Protein AF-A0A976G8S0-F1 (afdb_monomer)

InterPro domains:
  IPR008775 Phytanoyl-CoA dioxygenase-like [PF05721] (18-123)

Secondary structure (DSSP, 8-state):
-TTTTEEEEEEEEEEE-TTBGGG-EEEE-PPP-S-TTT---EEEEEESS-B-GGGT-EEEETTGGGT------TT---TTGGGHHHHHHHTEEEE-B-TT--EEEETTS-EEE--B-SSS-EEEEEEEEEETTPPEEEEE--TTSTTPPPEEEEE-TTHHHHPPTTSPPSSEEEEE-----PPPPHHHHHHT--

Solvent-accessible surface area (backbone atoms only — not comparable to full-atom values): 11072 Å² total; per-residue (Å²): 124,86,75,69,65,50,40,78,52,44,78,50,76,53,71,27,55,42,64,29,73,85,50,44,42,69,80,42,56,50,57,40,49,49,61,69,92,83,48,74,44,31,38,40,43,28,34,73,44,70,33,30,68,58,46,32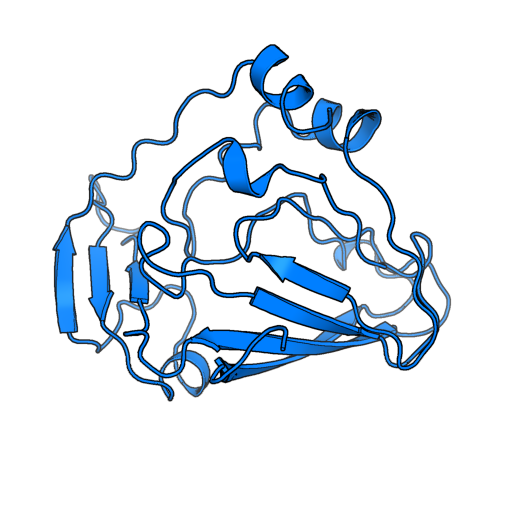,20,51,27,37,29,67,53,42,49,73,71,66,93,69,81,30,37,68,90,50,83,66,67,57,62,91,46,42,69,60,39,58,74,74,46,49,41,78,53,69,38,49,53,79,39,68,51,76,45,51,29,57,34,34,31,31,25,47,28,11,65,34,94,57,67,35,48,20,47,37,33,38,33,33,48,62,89,58,64,36,39,43,48,42,53,53,87,86,46,99,75,53,58,39,33,36,24,44,43,63,71,63,43,77,80,71,63,56,92,82,59,82,76,91,46,52,77,74,45,79,49,92,69,79,77,64,88,75,55,77,68,62,65,60,66,45,71,115

Organism: NCBI:txid96344

pLDDT: mean 93.47, std 6.78, range [48.81, 98.62]

Nearest PDB structures (foldseek):
  5epa-assembly6_F  TM=6.990E-01  e=3.619E-06  Streptomyces nogalater
  8fnf-assembly1_14  TM=6.996E-01  e=3.790E-05  Trypanosoma brucei
  7dt0-assembly4_G  TM=7.816E-01  e=2.707E-04  uncultured bacterium esnapd13
  7dt0-assembly3_D  TM=7.800E-01  e=3.968E-04  uncultured bacterium esnapd13
  4nmi-assembly1_A-2  TM=7.513E-01  e=9.003E-04  Virgibacillus salexigens

Mean predicted aligned error: 3.91 Å

Foldseek 3Di:
DPCPQKDWLDKDKQKADAQDQVSWFAKAFAAAWFDPVVWFKKKKKAWQAWDKQQAWAKWWQFQQLPLDDFGDAFPDDGLCPVVRVVCVVPGIDIDTDGRPDIDMGTSSTIMITGHNHHPDMIIMIMTIITRNPTFTKHWAWQPPDPDTFIWIFGDDSCCVVDDDGRDDDPGHTPDTDDGDSDNGDPVSSVVRVD

Radius of gyration: 17.06 Å; Cα contacts (8 Å, |Δi|>4): 434; chains: 1; bounding box: 44×39×43 Å

Sequence (194 aa):
MFLDDYRCVVGNFVVKEHSRPETEVSLHQDWTFVDERLMRSVNVWCPLIDTDASNGGQSIFKGSHRIVDVLRGPYFPNPFVTHAATIAEKYLMDVPLRAGQAIIYDHALVHATPPNQSRQTRVAANMVLVPGEAQLLHCYLDQDAPRARPELFAIDDGFFLHNKIGDRPGGRFLGYVDNAIPAIALDQLALVTA

Structure (mmCIF, N/CA/C/O backbone):
data_AF-A0A976G8S0-F1
#
_entry.id   AF-A0A976G8S0-F1
#
loop_
_atom_site.group_PDB
_atom_site.id
_atom_site.type_symbol
_atom_site.label_atom_id
_atom_site.label_alt_id
_atom_site.label_comp_id
_atom_site.label_asym_id
_atom_site.label_entity_id
_atom_site.label_seq_id
_atom_site.pdbx_PDB_ins_code
_atom_site.Cartn_x
_atom_site.Cartn_y
_atom_site.Cartn_z
_atom_site.occupancy
_atom_site.B_iso_or_equiv
_atom_site.auth_seq_id
_atom_site.auth_comp_id
_atom_site.auth_asym_id
_atom_site.auth_atom_id
_atom_site.pdbx_PDB_model_num
ATOM 1 N N . MET A 1 1 ? -19.491 -9.4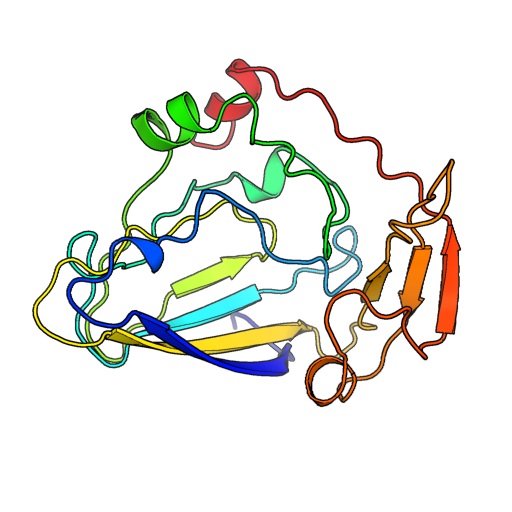39 -11.098 1.00 61.25 1 MET A N 1
ATOM 2 C CA . MET A 1 1 ? -18.957 -9.699 -9.744 1.00 61.25 1 MET A CA 1
ATOM 3 C C . MET A 1 1 ? -17.763 -8.776 -9.543 1.00 61.25 1 MET A C 1
ATOM 5 O O . MET A 1 1 ? -17.093 -8.494 -10.527 1.00 61.25 1 MET A O 1
ATOM 9 N N . PHE A 1 2 ? -17.547 -8.223 -8.347 1.00 81.88 2 PHE A N 1
ATOM 10 C CA . PHE A 1 2 ? -16.316 -7.473 -8.058 1.00 81.88 2 PHE A CA 1
ATOM 11 C C . PHE A 1 2 ? -15.204 -8.471 -7.714 1.00 81.88 2 PHE A C 1
ATOM 13 O O . PHE A 1 2 ? -15.495 -9.456 -7.040 1.00 81.88 2 PHE A O 1
ATOM 20 N N . LEU A 1 3 ? -13.970 -8.206 -8.161 1.00 90.81 3 LEU A N 1
ATOM 21 C CA . LEU A 1 3 ? -12.791 -9.060 -7.928 1.00 90.81 3 LEU A CA 1
ATOM 22 C C . LEU A 1 3 ? -12.937 -10.498 -8.461 1.00 90.81 3 LEU A C 1
ATOM 24 O O . LEU A 1 3 ? -12.509 -11.455 -7.820 1.00 90.81 3 LEU A O 1
ATOM 28 N N . ASP A 1 4 ? -13.574 -10.642 -9.624 1.00 92.62 4 ASP A N 1
ATOM 29 C CA . ASP A 1 4 ? -13.681 -11.933 -10.305 1.00 92.62 4 ASP A CA 1
ATOM 30 C C . ASP A 1 4 ? -12.296 -12.424 -10.742 1.00 92.62 4 ASP A C 1
ATOM 32 O O . ASP A 1 4 ? -11.514 -11.642 -11.281 1.00 92.62 4 ASP A O 1
ATOM 36 N N . ASP A 1 5 ? -11.997 -13.693 -10.466 1.00 95.81 5 ASP A N 1
ATOM 37 C CA . ASP A 1 5 ? -10.690 -14.322 -10.699 1.00 95.81 5 ASP A CA 1
ATOM 38 C C . ASP A 1 5 ? -9.494 -13.573 -10.072 1.00 95.81 5 ASP A C 1
ATOM 40 O O . ASP A 1 5 ? -8.428 -13.475 -10.665 1.00 95.81 5 ASP A O 1
ATOM 44 N N . TYR A 1 6 ? -9.639 -13.009 -8.867 1.00 97.38 6 TYR A N 1
ATOM 45 C CA . TYR A 1 6 ? -8.499 -12.474 -8.107 1.00 97.38 6 TYR A CA 1
ATOM 46 C C . TYR A 1 6 ? -7.890 -13.543 -7.194 1.00 97.38 6 TYR A C 1
ATOM 48 O O . TYR A 1 6 ? -8.599 -14.315 -6.546 1.00 97.38 6 TYR A O 1
ATOM 56 N N . ARG A 1 7 ? -6.562 -13.530 -7.064 1.00 96.75 7 ARG A N 1
ATOM 57 C CA . ARG A 1 7 ? -5.800 -14.387 -6.146 1.00 96.75 7 ARG A CA 1
ATOM 58 C C . ARG A 1 7 ? -5.102 -13.565 -5.066 1.00 96.75 7 ARG A C 1
ATOM 60 O O . ARG A 1 7 ? -4.710 -12.420 -5.291 1.00 96.75 7 ARG A O 1
ATOM 67 N N . CYS A 1 8 ? -4.956 -14.160 -3.886 1.00 96.44 8 CYS A N 1
ATOM 68 C CA . CYS A 1 8 ? -4.288 -13.546 -2.741 1.00 96.44 8 CYS A CA 1
ATOM 69 C C . CYS A 1 8 ? -2.785 -13.823 -2.775 1.00 96.44 8 CYS A C 1
ATOM 71 O O . CYS A 1 8 ? -2.382 -14.972 -2.945 1.00 96.44 8 CYS A O 1
ATOM 73 N N . VAL A 1 9 ? -1.975 -12.777 -2.597 1.00 96.00 9 VAL A N 1
ATOM 74 C CA . VAL A 1 9 ? -0.501 -12.859 -2.667 1.00 96.00 9 VAL A CA 1
ATOM 75 C C . VAL A 1 9 ? 0.193 -12.399 -1.390 1.00 96.00 9 VAL A C 1
ATOM 77 O O . VAL A 1 9 ? 1.354 -12.722 -1.165 1.00 96.00 9 VAL A O 1
ATOM 80 N N . VAL A 1 10 ? -0.524 -11.684 -0.522 1.00 95.75 10 VAL A N 1
ATOM 81 C CA . VAL A 1 10 ? -0.085 -11.355 0.838 1.00 95.75 10 VAL A CA 1
ATOM 82 C C . VAL A 1 10 ? -1.286 -11.467 1.760 1.00 95.75 10 VAL A C 1
ATOM 84 O O . VAL A 1 10 ? -2.341 -10.916 1.458 1.00 95.75 10 VAL A O 1
ATOM 87 N N . GLY A 1 11 ? -1.108 -12.135 2.898 1.00 95.56 11 GLY A N 1
ATOM 88 C CA . GLY A 1 11 ? -2.061 -12.139 4.003 1.00 95.56 11 GLY A CA 1
ATOM 89 C C . GLY A 1 11 ? -1.331 -11.887 5.316 1.00 95.56 11 GLY A C 1
ATOM 90 O O . GLY A 1 11 ? -0.388 -12.605 5.646 1.00 95.56 11 GLY A O 1
ATOM 91 N N . ASN A 1 12 ? -1.742 -10.867 6.063 1.00 95.94 12 ASN A N 1
ATOM 92 C CA . ASN A 1 12 ? -1.114 -10.511 7.332 1.00 95.94 12 ASN A CA 1
ATOM 93 C C . ASN A 1 12 ? -2.108 -9.893 8.322 1.00 95.94 12 ASN A C 1
ATOM 95 O O . ASN A 1 12 ? -3.221 -9.496 7.974 1.00 95.94 12 ASN A O 1
ATOM 99 N N . PHE A 1 13 ? -1.677 -9.801 9.581 1.00 97.69 13 PHE A N 1
ATOM 100 C CA . PHE A 1 13 ? -2.359 -9.004 10.593 1.00 97.69 13 PHE A CA 1
ATOM 101 C C . PHE A 1 13 ? -1.648 -7.666 10.765 1.00 97.69 13 PHE A C 1
ATOM 103 O O . PHE A 1 13 ? -0.454 -7.620 11.057 1.00 97.69 13 PHE A O 1
ATOM 110 N N . VAL A 1 14 ? -2.398 -6.576 10.620 1.00 96.81 14 VAL A N 1
ATOM 111 C CA . VAL A 1 14 ? -1.936 -5.218 10.912 1.00 96.81 14 VAL A CA 1
ATOM 112 C C . VAL A 1 14 ? -2.388 -4.866 12.322 1.00 96.81 14 VAL A C 1
ATOM 114 O O . VAL A 1 14 ? -3.580 -4.658 12.579 1.00 96.81 14 VAL A O 1
ATOM 117 N N . VAL A 1 15 ? -1.426 -4.816 13.238 1.00 97.19 15 VAL A N 1
ATOM 118 C CA . VAL A 1 15 ? -1.659 -4.592 14.666 1.00 97.19 15 VAL A CA 1
ATOM 119 C C . VAL A 1 15 ? -1.242 -3.176 15.040 1.00 97.19 15 VAL A C 1
ATOM 121 O O . VAL A 1 15 ? -0.117 -2.765 14.768 1.00 97.19 15 VAL A O 1
ATOM 124 N N . LYS A 1 16 ? -2.142 -2.439 15.694 1.00 97.25 16 LYS A N 1
ATOM 125 C CA . LYS A 1 16 ? -1.799 -1.202 16.399 1.00 97.25 16 LYS A CA 1
ATOM 126 C C . LYS A 1 16 ? -1.970 -1.404 17.893 1.00 97.25 16 LYS A C 1
ATOM 128 O O . LYS A 1 16 ? -3.099 -1.504 18.383 1.00 97.25 16 LYS A O 1
ATOM 133 N N . GLU A 1 17 ? -0.849 -1.450 18.603 1.00 96.38 17 GLU A N 1
ATOM 134 C CA . GLU A 1 17 ? -0.838 -1.509 20.063 1.00 96.38 17 GLU A CA 1
ATOM 135 C C . GLU A 1 17 ? -1.533 -0.293 20.674 1.00 96.38 17 GLU A C 1
ATOM 137 O O . GLU A 1 17 ? -1.506 0.807 20.121 1.00 96.38 17 GLU A O 1
ATOM 142 N N . HIS A 1 18 ? -2.197 -0.503 21.806 1.00 91.88 18 HIS A N 1
ATOM 143 C CA . HIS A 1 18 ? -2.969 0.551 22.451 1.00 91.88 18 HIS A CA 1
ATOM 144 C C . HIS A 1 18 ? -2.073 1.659 23.018 1.00 91.88 18 HIS A C 1
ATOM 146 O O . HIS A 1 18 ? -0.980 1.405 23.527 1.00 91.88 18 HIS A O 1
ATOM 152 N N . SER A 1 19 ? -2.574 2.896 23.003 1.00 87.56 19 SER A N 1
ATOM 153 C CA . SER A 1 19 ? -1.906 4.058 23.610 1.00 87.56 19 SER A CA 1
ATOM 154 C C . SER A 1 19 ? -0.475 4.296 23.091 1.00 87.56 19 SER A C 1
ATOM 156 O O . SER A 1 19 ? 0.377 4.799 23.825 1.00 87.56 19 SER A O 1
ATOM 158 N N . ARG A 1 20 ? -0.207 3.920 21.834 1.00 85.88 20 ARG A N 1
ATOM 159 C CA . ARG A 1 20 ? 1.108 4.009 21.186 1.00 85.88 20 ARG A CA 1
ATOM 160 C C . ARG A 1 20 ? 1.085 5.021 20.034 1.00 85.88 20 ARG A C 1
ATOM 162 O O . ARG A 1 20 ? 0.599 4.676 18.951 1.00 85.88 20 ARG A O 1
ATOM 169 N N . PRO A 1 21 ? 1.583 6.259 20.218 1.00 84.19 21 PRO A N 1
ATOM 170 C CA . PRO A 1 21 ? 1.646 7.249 19.138 1.00 84.19 21 PRO A CA 1
ATOM 171 C C . PRO A 1 21 ? 2.518 6.799 17.955 1.00 84.19 21 PRO A C 1
ATOM 173 O O . PRO A 1 21 ? 2.247 7.163 16.819 1.00 84.19 21 PRO A O 1
ATOM 176 N N . GLU A 1 22 ? 3.508 5.939 18.191 1.00 90.25 22 GLU A N 1
ATOM 177 C CA . GLU A 1 22 ? 4.385 5.359 17.169 1.00 90.25 22 GLU A CA 1
ATOM 178 C C . GLU A 1 22 ? 3.669 4.426 16.179 1.00 90.25 22 GLU A C 1
ATOM 180 O O . GLU A 1 22 ? 4.259 4.010 15.188 1.00 90.25 22 GLU A O 1
ATOM 185 N N . THR A 1 23 ? 2.405 4.081 16.439 1.00 90.94 23 THR A N 1
ATOM 186 C CA . THR A 1 23 ? 1.612 3.233 15.538 1.00 90.94 23 THR A CA 1
ATOM 187 C C . THR A 1 23 ? 1.021 3.996 14.358 1.00 90.94 23 THR A C 1
ATOM 189 O O . THR A 1 23 ? 0.330 3.386 13.544 1.00 90.94 23 THR A O 1
ATOM 192 N N . GLU A 1 24 ? 1.220 5.313 14.260 1.00 94.75 24 GLU A N 1
ATOM 193 C CA . GLU A 1 24 ? 0.808 6.102 13.097 1.00 94.75 24 GLU A CA 1
ATOM 194 C C . GLU A 1 24 ? 1.419 5.542 11.805 1.00 94.75 24 GLU A C 1
ATOM 196 O O . GLU A 1 24 ? 2.606 5.225 11.744 1.00 94.75 24 GLU A O 1
ATOM 201 N N . VAL A 1 25 ? 0.598 5.451 10.758 1.00 95.81 25 VAL A N 1
ATOM 202 C CA . VAL A 1 25 ? 1.095 5.258 9.396 1.00 95.81 25 VAL A CA 1
ATOM 203 C C . VAL A 1 25 ? 0.713 6.504 8.622 1.00 95.81 25 VAL A C 1
ATOM 205 O O . VAL A 1 25 ? -0.474 6.762 8.396 1.00 95.81 25 VAL A O 1
ATOM 208 N N . SER A 1 26 ? 1.731 7.286 8.271 1.00 95.19 26 SER A N 1
ATOM 209 C CA . SER A 1 26 ? 1.568 8.548 7.563 1.00 95.19 26 SER A CA 1
ATOM 210 C C . SER A 1 26 ? 0.963 8.335 6.176 1.00 95.19 26 SER A C 1
ATOM 212 O O . SER A 1 26 ? 0.843 7.215 5.677 1.00 95.19 26 SER A O 1
ATOM 214 N N . LEU A 1 27 ? 0.555 9.434 5.547 1.00 95.81 27 LEU A N 1
ATOM 215 C CA . LEU A 1 27 ? -0.005 9.416 4.205 1.00 95.81 27 LEU A CA 1
ATOM 216 C C . LEU A 1 27 ? 0.942 8.725 3.220 1.00 95.81 27 LEU A C 1
ATOM 218 O O . LEU A 1 27 ? 2.086 9.148 3.053 1.00 95.81 27 LEU A O 1
ATOM 222 N N . HIS A 1 28 ? 0.446 7.691 2.548 1.00 96.38 28 HIS A N 1
ATOM 223 C CA . HIS A 1 28 ? 1.206 6.907 1.581 1.00 96.38 28 HIS A CA 1
ATOM 224 C C . HIS A 1 28 ? 0.283 6.228 0.562 1.00 96.38 28 HIS A C 1
ATOM 226 O O . HIS A 1 28 ? -0.942 6.336 0.620 1.00 96.38 28 HIS A O 1
ATOM 232 N N . GLN A 1 29 ? 0.914 5.551 -0.389 1.00 97.00 29 GLN A N 1
ATOM 233 C CA . GLN A 1 29 ? 0.312 4.574 -1.285 1.00 97.00 29 GLN A CA 1
ATOM 234 C C . GLN A 1 29 ? 1.021 3.238 -1.044 1.00 97.00 29 GLN A C 1
ATOM 236 O O . GLN A 1 29 ? 2.187 3.224 -0.631 1.00 97.00 29 GLN A O 1
ATOM 241 N N . ASP A 1 30 ? 0.348 2.136 -1.346 1.00 97.00 30 ASP A N 1
ATOM 242 C CA . ASP A 1 30 ? 0.958 0.813 -1.268 1.00 97.00 30 ASP A CA 1
ATOM 243 C C . ASP A 1 30 ? 1.871 0.547 -2.475 1.00 97.00 30 ASP A C 1
ATOM 245 O O . ASP A 1 30 ? 1.891 1.287 -3.469 1.00 97.00 30 ASP A O 1
ATOM 249 N N . TRP A 1 31 ? 2.662 -0.523 -2.392 1.00 96.56 31 TRP A N 1
ATOM 250 C CA . TRP A 1 31 ? 3.592 -0.902 -3.454 1.00 96.56 31 TRP A CA 1
ATOM 251 C C . TRP A 1 31 ? 2.881 -1.286 -4.752 1.00 96.56 31 TRP A C 1
ATOM 253 O O . TRP A 1 31 ? 1.721 -1.698 -4.773 1.00 96.56 31 TRP A O 1
ATOM 263 N N . THR A 1 32 ? 3.612 -1.173 -5.857 1.00 97.12 32 THR A N 1
ATOM 264 C CA . THR A 1 32 ? 3.159 -1.674 -7.151 1.00 97.12 32 THR A CA 1
ATOM 265 C C . THR A 1 32 ? 3.324 -3.191 -7.183 1.00 97.12 32 THR A C 1
ATOM 267 O O . THR A 1 32 ? 4.443 -3.696 -7.122 1.00 97.12 32 THR A O 1
ATOM 270 N N . PHE A 1 33 ? 2.208 -3.913 -7.296 1.00 97.62 33 PHE A N 1
ATOM 271 C CA . PHE A 1 33 ? 2.193 -5.382 -7.367 1.00 97.62 33 PHE A CA 1
ATOM 272 C C . PHE A 1 33 ? 2.046 -5.919 -8.791 1.00 97.62 33 PHE A C 1
ATOM 274 O O . PHE A 1 33 ? 2.404 -7.064 -9.049 1.00 97.62 33 PHE A O 1
ATOM 281 N N . VAL A 1 34 ? 1.486 -5.128 -9.707 1.00 97.62 34 VAL A N 1
ATOM 282 C CA . VAL A 1 34 ? 1.139 -5.533 -11.079 1.00 97.62 34 VAL A CA 1
ATOM 283 C C . VAL A 1 34 ? 1.403 -4.381 -12.047 1.00 97.62 34 VAL A C 1
ATOM 285 O O . VAL A 1 34 ? 1.643 -3.255 -11.618 1.00 97.62 34 VAL A O 1
ATOM 288 N N . ASP A 1 35 ? 1.347 -4.641 -13.355 1.00 96.44 35 ASP A N 1
ATOM 289 C CA . ASP A 1 35 ? 1.363 -3.564 -14.349 1.00 96.44 35 ASP A CA 1
ATOM 290 C C . ASP A 1 35 ? 0.043 -2.782 -14.302 1.00 96.44 35 ASP A C 1
ATOM 292 O O . ASP A 1 35 ? -0.982 -3.187 -14.858 1.00 96.44 35 ASP A O 1
ATOM 296 N N . GLU A 1 36 ? 0.088 -1.642 -13.622 1.00 95.75 36 GLU A N 1
ATOM 297 C CA . GLU A 1 36 ? -1.058 -0.778 -13.343 1.00 95.75 36 GLU A CA 1
ATOM 298 C C . GLU A 1 36 ? -1.651 -0.078 -14.570 1.00 95.75 36 GLU A C 1
ATOM 300 O O . GLU A 1 36 ? -2.750 0.476 -14.506 1.00 95.75 36 GLU A O 1
ATOM 305 N N . ARG A 1 37 ? -0.977 -0.152 -15.721 1.00 93.12 37 ARG A N 1
ATOM 306 C CA . ARG A 1 37 ? -1.519 0.320 -17.004 1.00 93.12 37 ARG A CA 1
ATOM 307 C C . ARG A 1 37 ? -2.529 -0.663 -17.592 1.00 93.12 37 ARG A C 1
ATOM 309 O O . ARG A 1 37 ? -3.345 -0.274 -18.423 1.00 93.12 37 ARG A O 1
ATOM 316 N N . LEU A 1 38 ? -2.454 -1.930 -17.180 1.00 94.94 38 LEU A N 1
ATOM 317 C CA . LEU A 1 38 ? -3.264 -3.030 -17.706 1.00 94.94 38 LEU A CA 1
ATOM 318 C C . LEU A 1 38 ? -4.274 -3.543 -16.678 1.00 94.94 38 LEU A C 1
ATOM 320 O O . LEU A 1 38 ? -5.391 -3.905 -17.035 1.00 94.94 38 LEU A O 1
ATOM 324 N N . MET A 1 39 ? -3.881 -3.587 -15.406 1.00 95.62 39 MET A N 1
ATOM 325 C CA . MET A 1 39 ? -4.598 -4.290 -14.345 1.00 95.62 39 MET A CA 1
ATOM 326 C C . MET A 1 39 ? -4.569 -3.505 -13.038 1.00 95.62 39 MET A C 1
ATOM 328 O O . MET A 1 39 ? -3.720 -2.644 -12.846 1.00 95.62 39 MET A O 1
ATOM 332 N N . ARG A 1 40 ? -5.473 -3.814 -12.103 1.00 95.25 40 ARG A N 1
ATOM 333 C CA . ARG A 1 40 ? -5.480 -3.204 -10.764 1.00 95.25 40 ARG A CA 1
ATOM 334 C C . ARG A 1 40 ? -5.391 -4.261 -9.682 1.00 95.25 40 ARG A C 1
ATOM 336 O O . ARG A 1 40 ? -6.171 -5.211 -9.683 1.00 95.25 40 ARG A O 1
ATOM 343 N N . SER A 1 41 ? -4.463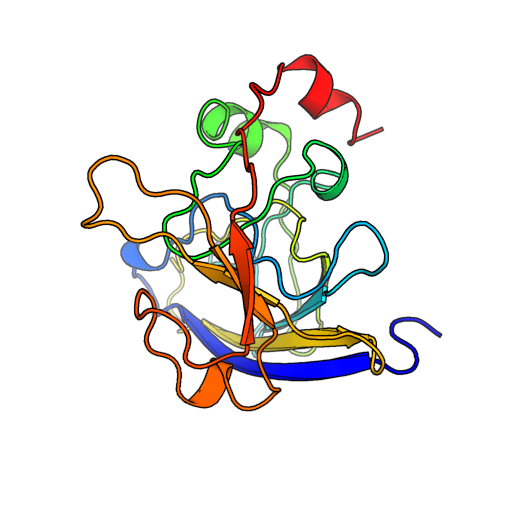 -4.073 -8.754 1.00 97.56 41 SER A N 1
ATOM 344 C CA . SER A 1 41 ? -4.402 -4.816 -7.500 1.00 97.56 41 SER A CA 1
ATOM 345 C C . SER A 1 41 ? -5.136 -4.040 -6.408 1.00 97.56 41 SER A C 1
ATOM 347 O O . SER A 1 41 ? -5.194 -2.809 -6.435 1.00 97.56 41 SER A O 1
ATOM 349 N N . VAL A 1 42 ? -5.680 -4.754 -5.428 1.00 98.38 42 VAL A N 1
ATOM 350 C CA . VAL A 1 42 ? -6.431 -4.143 -4.327 1.00 98.38 42 VAL A CA 1
ATOM 351 C C . VAL A 1 42 ? -5.980 -4.674 -2.981 1.00 98.38 42 VAL A C 1
ATOM 353 O O . VAL A 1 42 ? -5.620 -5.847 -2.860 1.00 98.38 42 VAL A O 1
ATOM 356 N N . ASN A 1 43 ? -6.057 -3.822 -1.971 1.00 98.38 43 ASN A N 1
ATOM 357 C CA . ASN A 1 43 ? -5.969 -4.237 -0.590 1.00 98.38 43 ASN A CA 1
ATOM 358 C C . ASN A 1 43 ? -7.380 -4.474 -0.034 1.00 98.38 43 ASN A C 1
ATOM 360 O O . ASN A 1 43 ? -8.301 -3.690 -0.283 1.00 98.38 43 ASN A O 1
ATOM 364 N N . VAL A 1 44 ? -7.548 -5.551 0.731 1.00 98.31 44 VAL A N 1
ATOM 365 C CA . VAL A 1 44 ? -8.756 -5.859 1.501 1.00 98.31 44 VAL A CA 1
ATOM 366 C C . VAL A 1 44 ? -8.402 -5.773 2.974 1.00 98.31 44 VAL A C 1
ATOM 368 O O . VAL A 1 44 ? -7.655 -6.604 3.491 1.00 98.31 44 VAL A O 1
ATOM 371 N N . TRP A 1 45 ? -8.962 -4.780 3.655 1.00 98.62 45 TRP A N 1
ATOM 372 C CA . TRP A 1 45 ? -8.673 -4.505 5.055 1.00 98.62 45 TRP A CA 1
ATOM 373 C C . TRP A 1 45 ? -9.927 -4.679 5.911 1.00 98.62 45 TRP A C 1
ATOM 375 O O . TRP A 1 45 ? -10.940 -4.013 5.686 1.00 98.62 45 TRP A O 1
ATOM 385 N N . CYS A 1 46 ? -9.860 -5.582 6.891 1.00 98.62 46 CYS A N 1
ATOM 386 C CA . CYS A 1 46 ? -10.972 -5.954 7.764 1.00 98.62 46 CYS A CA 1
ATOM 387 C C . CYS A 1 46 ? -10.533 -5.901 9.237 1.00 98.62 46 CYS A C 1
ATOM 389 O O . CYS A 1 46 ? -9.818 -6.799 9.699 1.00 98.62 46 CYS A O 1
ATOM 391 N N . PRO A 1 47 ? -10.946 -4.887 10.015 1.00 98.19 47 PRO A N 1
ATOM 392 C CA . PRO A 1 47 ? -10.665 -4.841 11.438 1.00 98.19 47 PRO A CA 1
ATOM 393 C C . PRO A 1 47 ? -11.470 -5.918 12.180 1.00 98.19 47 PRO A C 1
ATOM 395 O O . PRO A 1 47 ? -12.620 -6.221 11.850 1.00 98.19 47 PRO A O 1
ATOM 398 N N . LEU A 1 48 ? -10.851 -6.507 13.203 1.00 98.38 48 LEU A N 1
ATOM 399 C CA . LEU A 1 48 ? -11.479 -7.523 14.059 1.00 98.38 48 LEU A CA 1
ATOM 400 C C . LEU A 1 48 ? -12.265 -6.905 15.228 1.00 98.38 48 LEU A C 1
ATOM 402 O O . LEU A 1 48 ? -12.882 -7.620 16.011 1.00 98.38 48 LEU A O 1
ATOM 406 N N . ILE A 1 49 ? -12.228 -5.578 15.339 1.00 98.19 49 ILE A N 1
ATOM 407 C CA . ILE A 1 49 ? -12.973 -4.755 16.290 1.00 98.19 49 ILE A CA 1
ATOM 408 C C . ILE A 1 49 ? -13.564 -3.556 15.543 1.00 98.19 49 ILE A C 1
ATOM 410 O O . ILE A 1 49 ? -13.121 -3.241 14.439 1.00 98.19 49 ILE A O 1
ATOM 414 N N . ASP A 1 50 ? -14.524 -2.864 16.148 1.00 98.44 50 ASP A N 1
ATOM 415 C CA . ASP A 1 50 ? -14.992 -1.581 15.620 1.00 98.44 50 ASP A CA 1
ATOM 416 C C . ASP A 1 50 ? -13.826 -0.583 15.562 1.00 98.44 50 ASP A C 1
ATOM 418 O O . ASP A 1 50 ? -12.994 -0.522 16.473 1.00 98.44 50 ASP A O 1
ATOM 422 N N . THR A 1 51 ? -13.735 0.185 14.480 1.00 97.81 51 THR A N 1
ATOM 423 C CA . THR A 1 51 ? -12.625 1.101 14.231 1.00 97.81 51 THR A CA 1
ATOM 424 C C . THR A 1 51 ? -13.096 2.451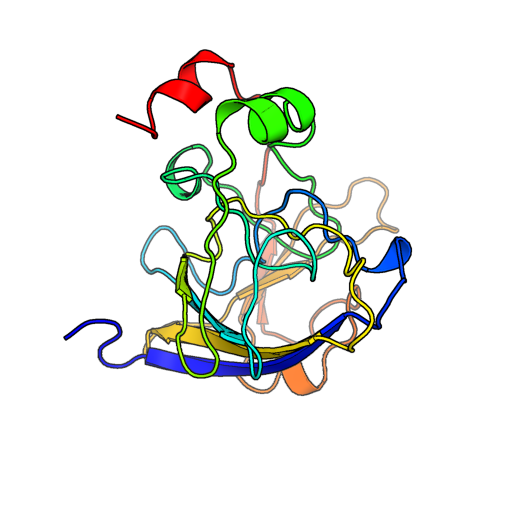 13.719 1.00 97.81 51 THR A C 1
ATOM 426 O O . THR A 1 51 ? -14.028 2.554 12.921 1.00 97.81 51 THR A O 1
ATOM 429 N N . ASP A 1 52 ? -12.402 3.481 14.180 1.00 97.75 52 ASP A N 1
ATOM 430 C CA . ASP A 1 52 ? -12.541 4.873 13.780 1.00 97.75 52 ASP A CA 1
ATOM 431 C C . ASP A 1 52 ? -11.184 5.579 13.956 1.00 97.75 52 ASP A C 1
ATOM 433 O O . ASP A 1 52 ? -10.165 4.947 14.256 1.00 97.75 52 ASP A O 1
ATOM 437 N N . ALA A 1 53 ? -11.144 6.900 13.787 1.00 95.81 53 ALA A N 1
ATOM 438 C CA . ALA A 1 53 ? -9.914 7.671 13.940 1.00 95.81 53 ALA A CA 1
ATOM 439 C C . ALA A 1 53 ? -9.258 7.544 15.335 1.00 95.81 53 ALA A C 1
ATOM 441 O O . ALA A 1 53 ? -8.043 7.687 15.451 1.00 95.81 53 ALA A O 1
ATOM 442 N N . SER A 1 54 ? -10.010 7.238 16.398 1.00 95.75 54 SER A N 1
ATOM 443 C CA . SER A 1 54 ? -9.478 7.171 17.769 1.00 95.75 54 SER A CA 1
ATOM 444 C C . SER A 1 54 ? -8.619 5.930 18.038 1.00 95.75 54 SER A C 1
ATOM 446 O O . SER A 1 54 ? -7.735 5.953 18.899 1.00 95.75 54 SER A O 1
ATOM 448 N N . ASN A 1 55 ? -8.855 4.839 17.302 1.00 96.75 55 ASN A N 1
ATOM 449 C CA . ASN A 1 55 ? -8.127 3.576 17.450 1.00 96.75 55 A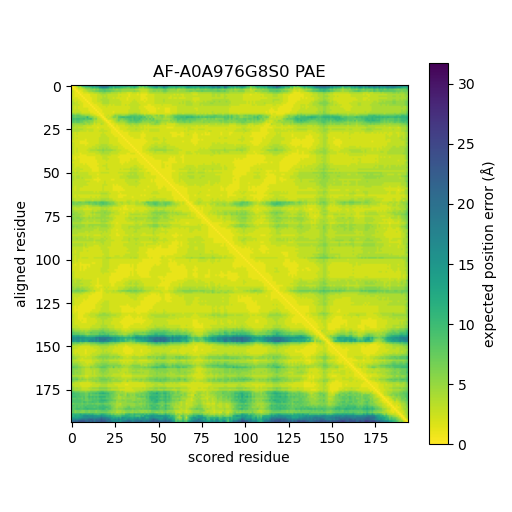SN A CA 1
ATOM 450 C C . ASN A 1 55 ? -7.320 3.183 16.201 1.00 96.75 55 ASN A C 1
ATOM 452 O O . ASN A 1 55 ? -6.886 2.036 16.051 1.00 96.75 55 ASN A O 1
ATOM 456 N N . GLY A 1 56 ? -7.074 4.161 15.328 1.00 96.50 56 GLY A N 1
ATOM 457 C CA . GLY A 1 56 ? -6.252 3.998 14.141 1.00 96.50 56 GLY A CA 1
ATOM 458 C C . GLY A 1 56 ? -6.958 3.305 12.982 1.00 96.50 56 GLY A C 1
ATOM 459 O O . GLY A 1 56 ? -6.343 2.453 12.342 1.00 96.50 56 GLY A O 1
ATOM 460 N N . GLY A 1 57 ? -8.225 3.630 12.729 1.00 97.25 57 GLY A N 1
ATOM 461 C CA . GLY A 1 57 ? -8.956 3.239 11.521 1.00 97.25 57 GLY A CA 1
ATOM 462 C C . GLY A 1 57 ? -8.379 3.850 10.239 1.00 97.25 57 GLY A C 1
ATOM 463 O O . GLY A 1 57 ? -7.488 4.694 10.285 1.00 97.25 57 GLY A O 1
ATOM 464 N N . GLN A 1 58 ? -8.856 3.395 9.080 1.00 97.88 58 GLN A N 1
ATOM 465 C CA . GLN A 1 58 ? -8.392 3.896 7.780 1.00 97.88 58 GLN A CA 1
ATOM 466 C C . GLN A 1 58 ? -8.949 5.292 7.486 1.00 97.88 58 GLN A C 1
ATOM 468 O O . GLN A 1 58 ? -10.150 5.522 7.631 1.00 97.88 58 GLN A O 1
ATOM 473 N N . SER A 1 59 ? -8.099 6.167 6.954 1.00 97.94 59 SER A N 1
ATOM 474 C CA . SER A 1 59 ? -8.502 7.400 6.276 1.00 97.94 59 SER A CA 1
ATOM 475 C C . SER A 1 59 ? -8.039 7.339 4.821 1.00 97.94 59 SER A C 1
ATOM 477 O O . SER A 1 59 ? -6.909 6.933 4.546 1.00 97.94 59 SER A O 1
ATOM 479 N N . ILE A 1 60 ? -8.890 7.738 3.876 1.00 97.88 60 ILE A N 1
ATOM 480 C CA . ILE A 1 60 ? -8.604 7.662 2.437 1.00 97.88 60 ILE A CA 1
ATOM 481 C C . ILE A 1 60 ? -8.751 9.017 1.757 1.00 97.88 60 ILE A C 1
ATOM 483 O O . ILE A 1 60 ? -9.622 9.808 2.107 1.00 97.88 60 ILE A O 1
ATOM 487 N N . PHE A 1 61 ? -7.961 9.254 0.715 1.00 97.00 61 PHE A N 1
ATOM 488 C CA . PHE A 1 61 ? -8.191 10.345 -0.225 1.00 97.00 61 PHE A CA 1
ATOM 489 C C . PHE A 1 61 ? -8.884 9.775 -1.467 1.00 97.00 61 PHE A C 1
ATOM 491 O O . PHE A 1 61 ? -8.252 9.197 -2.355 1.00 97.00 61 PHE A O 1
ATOM 498 N N . LYS A 1 62 ? -10.210 9.921 -1.529 1.00 95.56 62 LYS A N 1
ATOM 499 C CA . LYS A 1 62 ? -11.039 9.404 -2.627 1.00 95.56 62 LYS A CA 1
ATOM 500 C C . LYS A 1 62 ? -10.543 9.907 -3.993 1.00 95.56 62 LYS A C 1
ATOM 502 O O . LYS A 1 62 ? -10.287 11.089 -4.170 1.00 95.56 62 LYS A O 1
ATOM 507 N N . GLY A 1 63 ? -10.412 8.990 -4.956 1.00 94.75 63 GLY A N 1
ATOM 508 C CA . GLY A 1 63 ? -9.998 9.304 -6.333 1.00 94.75 63 GLY A CA 1
ATOM 509 C C . GLY A 1 63 ? -8.489 9.491 -6.547 1.00 94.75 63 GLY A C 1
ATOM 510 O O . GLY A 1 63 ? -8.041 9.508 -7.691 1.00 94.75 63 GLY A O 1
ATOM 511 N N . SER A 1 64 ? -7.689 9.546 -5.478 1.00 95.88 64 SER A N 1
ATOM 512 C CA . SER A 1 64 ? -6.247 9.839 -5.548 1.00 95.88 64 SER A CA 1
ATOM 513 C C . SER A 1 64 ? -5.402 8.851 -6.360 1.00 95.88 64 SER A C 1
ATOM 515 O O . SER A 1 64 ? -4.390 9.252 -6.929 1.00 95.88 64 SER A O 1
ATOM 517 N N . HIS A 1 65 ? -5.863 7.605 -6.516 1.00 95.06 65 HIS A N 1
ATOM 518 C CA . HIS A 1 65 ? -5.263 6.576 -7.382 1.00 95.06 65 HIS A CA 1
ATOM 519 C C . HIS A 1 65 ? -5.194 6.962 -8.873 1.00 95.06 65 HIS A C 1
ATOM 521 O O . HIS A 1 65 ? -4.643 6.217 -9.675 1.00 95.06 65 HIS A O 1
ATOM 527 N N . ARG A 1 66 ? -5.776 8.105 -9.261 1.00 93.12 66 ARG A N 1
ATOM 528 C CA . ARG A 1 66 ? -5.799 8.625 -10.637 1.00 93.12 66 ARG A CA 1
ATOM 529 C C . ARG A 1 66 ? -4.941 9.875 -10.839 1.00 93.12 66 ARG A C 1
ATOM 531 O O . ARG A 1 66 ? -4.887 10.374 -11.956 1.00 93.12 66 ARG A O 1
ATOM 538 N N . ILE A 1 67 ? -4.333 10.417 -9.780 1.00 92.50 67 ILE A N 1
ATOM 539 C CA . ILE A 1 67 ? -3.597 11.692 -9.854 1.00 92.50 67 ILE A CA 1
ATOM 540 C C . ILE A 1 67 ? -2.216 11.486 -10.482 1.00 92.50 67 ILE A C 1
ATOM 542 O O . ILE A 1 67 ? -1.798 12.274 -11.327 1.00 92.50 67 ILE A O 1
ATOM 546 N N . VAL A 1 68 ? -1.504 10.441 -10.057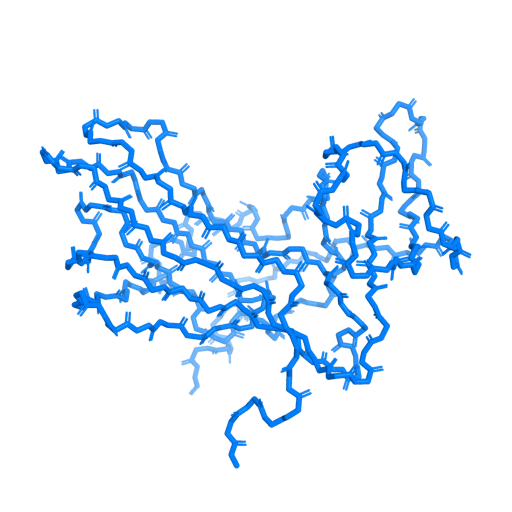 1.00 89.69 68 VAL A N 1
ATOM 547 C CA . VAL A 1 68 ? -0.138 10.147 -10.498 1.00 89.69 68 VAL A CA 1
ATOM 548 C C . VAL A 1 68 ? 0.003 8.675 -10.843 1.00 89.69 68 VAL A C 1
ATOM 550 O O . VAL A 1 68 ? -0.471 7.810 -10.108 1.00 89.69 68 VAL A O 1
ATOM 553 N N . ASP A 1 69 ? 0.686 8.413 -11.951 1.00 88.62 69 ASP A N 1
ATOM 554 C CA . ASP A 1 69 ? 1.080 7.077 -12.384 1.00 88.62 69 ASP A CA 1
ATOM 555 C C . ASP A 1 69 ? 2.587 6.934 -12.160 1.00 88.62 69 ASP A C 1
ATOM 557 O O . ASP A 1 69 ? 3.401 7.365 -12.976 1.00 88.62 69 ASP A O 1
ATOM 561 N N . VAL A 1 70 ? 2.950 6.437 -10.977 1.00 92.62 70 VAL A N 1
ATOM 562 C CA . VAL A 1 70 ? 4.338 6.174 -10.584 1.00 92.62 70 VAL A CA 1
ATOM 563 C C . VAL A 1 70 ? 4.441 4.783 -9.985 1.00 92.62 70 VAL A C 1
ATOM 565 O O . VAL A 1 70 ? 3.540 4.328 -9.271 1.00 92.62 70 VAL A O 1
ATOM 568 N N . LEU A 1 71 ? 5.569 4.130 -10.241 1.00 93.88 71 LEU A N 1
ATOM 569 C CA . LEU A 1 71 ? 5.950 2.890 -9.588 1.00 93.88 71 LEU A CA 1
ATOM 570 C C . LEU A 1 71 ? 6.289 3.146 -8.122 1.00 93.88 71 LEU A C 1
ATOM 572 O O . LEU A 1 71 ? 6.881 4.171 -7.763 1.00 93.88 71 LEU A O 1
ATOM 576 N N . ARG A 1 72 ? 5.908 2.191 -7.275 1.00 95.31 72 ARG A N 1
ATOM 577 C CA . ARG A 1 72 ? 5.987 2.305 -5.819 1.00 95.31 72 ARG A CA 1
ATOM 578 C C . ARG A 1 72 ? 6.634 1.056 -5.247 1.00 95.31 72 ARG A C 1
ATOM 580 O O . ARG A 1 72 ? 6.339 -0.061 -5.664 1.00 95.31 72 ARG A O 1
ATOM 587 N N . GLY A 1 73 ? 7.501 1.248 -4.266 1.00 93.88 73 GLY A N 1
ATOM 588 C CA . GLY A 1 73 ? 8.242 0.173 -3.626 1.00 93.88 73 GLY A CA 1
ATOM 589 C C . GLY A 1 73 ? 8.997 0.672 -2.399 1.00 93.88 73 GLY A C 1
ATOM 590 O O . GLY A 1 73 ? 8.908 1.856 -2.052 1.00 93.88 73 GLY A O 1
ATOM 591 N N . PRO A 1 74 ? 9.761 -0.209 -1.740 1.00 91.50 74 PRO A N 1
ATOM 592 C CA . PRO A 1 74 ? 10.628 0.181 -0.639 1.00 91.50 74 PRO A CA 1
ATOM 593 C C . PRO A 1 74 ? 11.550 1.332 -1.047 1.00 91.50 74 PRO A C 1
ATOM 595 O O . PRO A 1 74 ? 12.234 1.251 -2.064 1.00 91.50 74 PRO A O 1
ATOM 598 N N . TYR A 1 75 ? 11.567 2.397 -0.244 1.00 90.50 75 TYR A N 1
ATOM 599 C CA . TYR A 1 75 ? 12.421 3.580 -0.430 1.00 90.50 75 TYR A CA 1
ATOM 600 C C . TYR A 1 75 ? 12.113 4.469 -1.642 1.00 90.50 75 TYR A C 1
ATOM 602 O O . TYR A 1 75 ? 12.828 5.445 -1.877 1.00 90.50 75 TYR A O 1
ATOM 610 N N . PHE A 1 76 ? 11.050 4.179 -2.392 1.00 91.88 76 PHE A N 1
ATOM 611 C CA . PHE A 1 76 ? 10.593 5.074 -3.448 1.00 91.88 76 PHE A CA 1
ATOM 612 C C . PHE A 1 76 ? 9.995 6.350 -2.829 1.00 91.88 76 PHE A C 1
ATOM 614 O O . PHE A 1 76 ? 9.353 6.275 -1.775 1.00 91.88 76 PHE A O 1
ATOM 621 N N . PRO A 1 77 ? 10.181 7.530 -3.448 1.00 90.38 77 PRO A N 1
ATOM 622 C CA . PRO A 1 77 ? 9.635 8.767 -2.905 1.00 90.38 77 PRO A CA 1
ATOM 623 C C . PRO A 1 77 ? 8.107 8.759 -2.970 1.00 90.38 77 PRO A C 1
ATOM 625 O O . PRO A 1 77 ? 7.526 8.352 -3.974 1.00 90.38 77 PRO A O 1
ATOM 628 N N . ASN A 1 78 ? 7.454 9.281 -1.931 1.00 92.00 78 ASN A N 1
ATOM 629 C CA . ASN A 1 78 ? 6.019 9.531 -1.971 1.00 92.00 78 ASN A CA 1
ATOM 630 C C . ASN A 1 78 ? 5.739 10.844 -2.742 1.00 92.00 78 ASN A C 1
ATOM 632 O O . ASN A 1 78 ? 6.114 11.911 -2.242 1.00 92.00 78 ASN A O 1
ATOM 636 N N . PRO A 1 79 ? 5.051 10.810 -3.902 1.00 92.50 79 PRO A N 1
ATOM 637 C CA . PRO A 1 79 ? 4.760 12.006 -4.703 1.00 92.50 79 PRO A CA 1
ATOM 638 C C . PRO A 1 79 ? 3.874 13.033 -3.976 1.00 92.50 79 PRO A C 1
ATOM 640 O O . PRO A 1 79 ? 3.868 14.212 -4.326 1.00 92.50 79 PRO A O 1
ATOM 643 N N . PHE A 1 80 ? 3.146 12.618 -2.938 1.00 94.00 80 PHE A N 1
ATOM 644 C CA . PHE A 1 80 ? 2.223 13.470 -2.187 1.00 94.00 80 PHE A CA 1
ATOM 645 C C . PHE A 1 80 ? 2.858 14.158 -0.972 1.00 94.00 80 PHE A C 1
ATOM 647 O O . PHE A 1 80 ? 2.188 14.948 -0.306 1.00 94.00 80 PHE A O 1
ATOM 654 N N . VAL A 1 81 ? 4.139 13.899 -0.676 1.00 91.44 81 VAL A N 1
ATOM 655 C CA . VAL A 1 81 ? 4.795 14.384 0.553 1.00 91.44 81 VAL A CA 1
ATOM 656 C C . VAL A 1 81 ? 4.774 15.910 0.679 1.00 91.44 81 VAL A C 1
ATOM 658 O O . VAL A 1 81 ? 4.527 16.435 1.762 1.00 91.44 81 VAL A O 1
ATOM 661 N N . THR A 1 82 ? 4.950 16.636 -0.429 1.00 91.62 82 THR A N 1
ATOM 662 C CA . THR A 1 82 ? 4.963 18.109 -0.446 1.00 91.62 82 THR A CA 1
ATOM 663 C C . THR A 1 82 ? 3.626 18.715 -0.022 1.00 91.62 82 THR A C 1
ATOM 665 O O . THR A 1 82 ? 3.606 19.789 0.573 1.00 91.62 82 THR A O 1
ATOM 668 N N . HIS A 1 83 ? 2.516 18.017 -0.275 1.00 93.75 83 HIS A N 1
ATOM 669 C CA . HIS A 1 83 ? 1.162 18.485 0.034 1.00 93.75 83 HIS A CA 1
ATOM 670 C C . HIS A 1 83 ? 0.515 17.713 1.182 1.00 93.75 83 HIS A C 1
ATOM 672 O O . HIS A 1 83 ? -0.6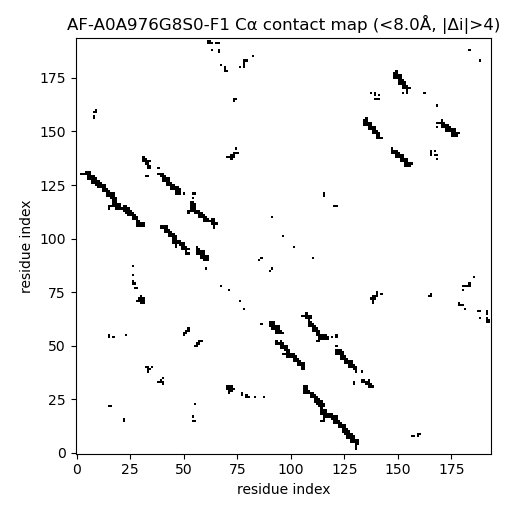88 17.843 1.395 1.00 93.75 83 HIS A O 1
ATOM 678 N N . ALA A 1 84 ? 1.287 16.923 1.936 1.00 93.50 84 ALA A N 1
ATOM 679 C CA . ALA A 1 84 ? 0.756 16.008 2.943 1.00 93.50 84 ALA A CA 1
ATOM 680 C C . ALA A 1 84 ? -0.164 16.708 3.959 1.00 93.50 84 ALA A C 1
ATOM 682 O O . ALA A 1 84 ? -1.245 16.200 4.244 1.00 93.50 84 ALA A O 1
ATOM 683 N N . ALA A 1 85 ? 0.209 17.902 4.437 1.00 94.19 85 ALA A N 1
ATOM 684 C CA . ALA A 1 85 ? -0.612 18.680 5.369 1.00 94.19 85 ALA A CA 1
ATOM 685 C C . ALA A 1 85 ? -1.949 19.122 4.749 1.00 94.19 85 ALA A C 1
ATOM 687 O O . ALA A 1 85 ? -3.004 18.944 5.350 1.00 94.19 85 ALA A O 1
ATOM 688 N N . THR A 1 86 ? -1.922 19.647 3.520 1.00 94.75 86 THR A N 1
ATOM 689 C CA . THR A 1 86 ? -3.140 20.055 2.805 1.00 94.75 86 THR A CA 1
ATOM 690 C C . THR A 1 86 ? -4.038 18.863 2.498 1.00 94.75 86 THR A C 1
ATOM 692 O O . THR A 1 86 ? -5.256 18.974 2.609 1.00 94.75 86 THR A O 1
ATOM 695 N N . ILE A 1 87 ? -3.454 17.719 2.135 1.00 95.56 87 ILE A N 1
ATOM 696 C CA . ILE A 1 87 ? -4.215 16.498 1.868 1.00 95.56 87 ILE A CA 1
ATOM 697 C C . ILE A 1 87 ? -4.858 15.973 3.147 1.00 95.56 87 ILE A C 1
ATOM 699 O O . ILE A 1 87 ? -6.044 15.650 3.129 1.00 95.56 87 ILE A O 1
ATOM 703 N N . ALA A 1 88 ? -4.118 15.957 4.256 1.00 93.94 88 ALA A N 1
ATOM 704 C CA . ALA A 1 88 ? -4.649 15.546 5.547 1.00 93.94 88 ALA A CA 1
ATOM 705 C C . ALA A 1 88 ? -5.807 16.436 6.018 1.00 93.94 88 ALA A C 1
ATOM 707 O O . ALA A 1 88 ? -6.802 15.922 6.512 1.00 93.94 88 ALA A O 1
ATOM 708 N N . GLU A 1 89 ? -5.706 17.753 5.826 1.00 93.62 89 GLU A N 1
ATOM 709 C CA . GLU A 1 89 ? -6.734 18.704 6.259 1.00 93.62 89 GLU A CA 1
ATOM 710 C C . GLU A 1 89 ? -7.987 18.689 5.368 1.00 93.62 89 GLU A C 1
ATOM 712 O O . GLU A 1 89 ? -9.101 18.821 5.871 1.00 93.62 89 GLU A O 1
ATOM 717 N N . LYS A 1 90 ? -7.822 18.575 4.043 1.00 94.31 90 LYS A N 1
ATOM 718 C CA . LYS A 1 90 ? -8.907 18.870 3.087 1.00 94.31 90 LYS A CA 1
ATOM 719 C C . LYS A 1 90 ? -9.468 17.665 2.351 1.00 94.31 90 LYS A C 1
ATOM 721 O O . LYS A 1 90 ? -10.578 17.757 1.830 1.00 94.31 90 LYS A O 1
ATOM 726 N N . TYR A 1 91 ? -8.703 16.583 2.237 1.00 95.31 91 TYR A N 1
ATOM 727 C CA . TYR A 1 91 ? -9.016 15.507 1.294 1.00 95.31 91 TYR A CA 1
ATOM 728 C C . TYR A 1 91 ? -9.043 14.110 1.921 1.00 95.31 91 TYR A C 1
ATOM 730 O O . TYR A 1 91 ? -9.689 13.226 1.356 1.00 95.31 91 TYR A O 1
ATOM 738 N N . LEU A 1 92 ? -8.378 13.891 3.062 1.00 95.62 92 LEU A N 1
ATOM 739 C CA . LEU A 1 92 ? -8.517 12.640 3.805 1.00 95.62 92 LEU A CA 1
ATOM 740 C C . LEU A 1 92 ? -9.903 12.543 4.446 1.00 95.62 92 LEU A C 1
ATOM 742 O O . LEU A 1 92 ? -10.389 13.468 5.090 1.00 95.62 92 LEU A O 1
ATOM 746 N N . MET A 1 93 ? -10.520 11.381 4.271 1.00 96.31 93 MET A N 1
ATOM 747 C CA . MET A 1 93 ? -11.820 11.030 4.821 1.00 96.31 93 MET A CA 1
ATOM 748 C C . MET A 1 93 ? -11.697 9.753 5.643 1.00 96.31 93 MET A C 1
ATOM 750 O O . MET A 1 93 ? -11.247 8.731 5.120 1.00 96.31 93 MET A O 1
ATOM 754 N N . ASP A 1 94 ? -12.137 9.793 6.896 1.00 97.69 94 ASP A N 1
ATOM 755 C CA . ASP A 1 94 ? -12.170 8.612 7.756 1.00 97.69 94 ASP A CA 1
ATOM 756 C C . ASP A 1 94 ? -13.210 7.598 7.277 1.00 97.69 94 ASP A C 1
ATOM 758 O O . ASP A 1 94 ? -14.320 7.952 6.865 1.00 97.69 94 ASP A O 1
ATOM 762 N N . VAL A 1 95 ? -12.858 6.318 7.371 1.00 98.12 95 VAL A N 1
ATOM 763 C CA . VAL A 1 95 ? -13.733 5.197 7.029 1.00 98.12 95 VAL A CA 1
ATOM 764 C C . VAL A 1 95 ? -13.979 4.365 8.288 1.00 98.12 95 VAL A C 1
ATOM 766 O O . VAL A 1 95 ? -13.265 3.388 8.531 1.00 98.12 95 VAL A O 1
ATOM 769 N N . PRO A 1 96 ? -14.966 4.741 9.122 1.00 98.31 96 PRO A N 1
ATOM 770 C CA . PRO A 1 96 ? -15.315 3.949 10.289 1.00 98.31 96 PRO A CA 1
ATOM 771 C C . PRO A 1 96 ? -15.919 2.611 9.853 1.00 98.31 96 PRO A C 1
ATOM 773 O O . PRO A 1 96 ? -16.811 2.566 9.002 1.00 98.31 96 PRO A O 1
ATOM 776 N N . LEU A 1 97 ? -15.449 1.520 10.453 1.00 98.62 97 LEU A N 1
ATOM 777 C CA . LEU A 1 97 ? -15.916 0.160 10.173 1.00 98.62 97 LEU A CA 1
ATOM 778 C C . LEU A 1 97 ? -16.272 -0.544 11.478 1.00 98.62 97 LEU A C 1
ATOM 780 O O . LEU A 1 97 ? -15.592 -0.387 12.488 1.00 98.62 97 LEU A O 1
ATOM 784 N N . ARG A 1 98 ? -17.322 -1.361 11.452 1.00 98.56 98 ARG A N 1
ATOM 785 C CA . ARG A 1 98 ? -17.625 -2.314 12.524 1.00 98.56 98 ARG A CA 1
ATOM 786 C C . ARG A 1 98 ? -16.835 -3.601 12.335 1.00 98.56 98 ARG A C 1
ATOM 788 O O . ARG A 1 98 ? -16.454 -3.932 11.210 1.00 98.56 98 ARG A O 1
ATOM 795 N N . ALA A 1 99 ? -16.653 -4.361 13.409 1.00 98.31 99 ALA A N 1
ATOM 796 C CA . ALA A 1 99 ? -16.032 -5.679 13.355 1.00 98.31 99 ALA A CA 1
ATOM 797 C C . ALA A 1 99 ? -16.680 -6.557 12.264 1.00 98.31 99 ALA A C 1
ATOM 799 O O . ALA A 1 99 ? -17.904 -6.708 12.208 1.00 98.31 99 ALA A O 1
ATOM 800 N N . GLY A 1 100 ? -15.850 -7.118 11.381 1.00 96.06 100 GLY A N 1
ATOM 801 C CA . GLY A 1 100 ? -16.293 -7.949 10.255 1.00 96.06 100 GLY A CA 1
ATOM 802 C C . GLY A 1 100 ? -16.729 -7.183 8.999 1.00 96.06 100 GLY A C 1
ATOM 803 O O . GLY A 1 100 ? -16.984 -7.813 7.974 1.00 96.06 100 GLY A O 1
ATOM 804 N N . GLN A 1 101 ? -16.794 -5.848 9.033 1.00 98.56 101 GLN A N 1
ATOM 805 C CA . GLN A 1 101 ? -16.864 -5.046 7.810 1.00 98.56 101 GLN A CA 1
ATOM 806 C C . GLN A 1 101 ? -15.465 -4.885 7.217 1.00 98.56 101 GLN A C 1
ATOM 808 O O . GLN A 1 101 ? -14.481 -4.863 7.945 1.00 98.56 101 GLN A O 1
ATOM 813 N N . ALA A 1 102 ? -15.375 -4.732 5.899 1.00 97.88 102 ALA A N 1
ATOM 814 C CA . ALA A 1 102 ? -14.106 -4.528 5.217 1.00 97.88 102 ALA A CA 1
ATOM 815 C C . ALA A 1 102 ? -14.176 -3.331 4.269 1.00 97.88 102 ALA A C 1
ATOM 817 O O . ALA A 1 102 ? -15.226 -3.045 3.688 1.00 97.88 102 ALA A O 1
ATOM 818 N N . ILE A 1 103 ? -13.033 -2.674 4.086 1.00 98.06 103 ILE A N 1
ATOM 819 C CA . ILE A 1 103 ? -12.796 -1.757 2.973 1.00 98.06 103 ILE A CA 1
ATOM 820 C C . ILE A 1 103 ? -11.923 -2.464 1.937 1.00 98.06 103 ILE A C 1
ATOM 822 O O . ILE A 1 103 ? -10.955 -3.144 2.278 1.00 98.06 103 ILE A O 1
ATOM 826 N N . ILE A 1 104 ? -12.282 -2.291 0.669 1.00 98.12 104 ILE A N 1
ATOM 827 C CA . ILE A 1 104 ? -11.502 -2.747 -0.479 1.00 98.12 104 ILE A CA 1
ATOM 828 C C . ILE A 1 104 ? -11.073 -1.502 -1.245 1.00 98.12 104 ILE A C 1
ATOM 830 O O . ILE A 1 104 ? -11.927 -0.684 -1.601 1.00 98.12 104 ILE A O 1
ATOM 834 N N . TYR A 1 105 ? -9.776 -1.342 -1.489 1.00 97.94 105 TYR A N 1
ATOM 835 C CA . TYR A 1 105 ? -9.249 -0.174 -2.188 1.00 97.94 105 TYR A CA 1
ATOM 836 C C . TYR A 1 105 ? -8.065 -0.515 -3.093 1.00 97.94 105 TYR A C 1
ATOM 838 O O . TYR A 1 105 ? -7.340 -1.472 -2.856 1.00 97.94 105 TYR A O 1
ATOM 846 N N . ASP A 1 106 ? -7.897 0.272 -4.153 1.00 97.69 106 ASP A N 1
ATOM 847 C CA . ASP A 1 106 ? -6.763 0.190 -5.077 1.00 97.69 106 ASP A CA 1
ATOM 848 C C . ASP A 1 106 ? -5.451 0.521 -4.348 1.00 97.69 106 ASP A C 1
ATOM 850 O O . ASP A 1 106 ? -5.417 1.498 -3.601 1.00 97.69 106 ASP A O 1
ATOM 854 N N . HIS A 1 107 ? -4.372 -0.236 -4.565 1.00 97.75 107 HIS A N 1
ATOM 855 C CA . HIS A 1 107 ? -3.079 0.034 -3.910 1.00 97.75 107 HIS A CA 1
ATOM 856 C C . HIS A 1 107 ? -2.492 1.414 -4.252 1.00 97.75 107 HIS A C 1
ATOM 858 O O . HIS A 1 107 ? -1.710 1.967 -3.477 1.00 97.75 107 HIS A O 1
ATOM 864 N N . ALA A 1 108 ? -2.880 2.012 -5.382 1.00 97.00 108 ALA A N 1
ATOM 865 C CA . ALA A 1 108 ? -2.511 3.380 -5.724 1.00 97.00 108 ALA A CA 1
ATOM 866 C C . ALA A 1 108 ? -3.338 4.434 -4.959 1.00 97.00 108 ALA A C 1
ATOM 868 O O . ALA A 1 108 ? -3.063 5.628 -5.085 1.00 97.00 108 ALA A O 1
ATOM 869 N N . LEU A 1 109 ? -4.354 4.055 -4.176 1.00 97.56 109 LEU A N 1
ATOM 870 C CA . LEU A 1 109 ? -5.139 5.002 -3.388 1.00 97.56 109 LEU A CA 1
ATOM 871 C C . LEU A 1 109 ? -4.299 5.542 -2.229 1.00 97.56 109 LEU A C 1
ATOM 873 O O . LEU A 1 109 ? -3.799 4.795 -1.389 1.00 97.56 109 LEU A O 1
ATOM 877 N N . VAL A 1 110 ? -4.196 6.864 -2.159 1.00 97.56 110 VAL A N 1
ATOM 878 C CA . VAL A 1 110 ? -3.570 7.555 -1.038 1.00 97.56 110 VAL A CA 1
ATOM 879 C C . VAL A 1 110 ? -4.415 7.350 0.214 1.00 97.56 110 VAL A C 1
ATOM 881 O O . VAL A 1 110 ? -5.615 7.647 0.228 1.00 97.56 110 VAL A O 1
ATOM 884 N N . HIS A 1 111 ? -3.776 6.863 1.270 1.00 97.94 111 HIS A N 1
ATOM 885 C CA . HIS A 1 111 ? -4.418 6.582 2.545 1.00 97.94 111 HIS A CA 1
ATOM 886 C C . HIS A 1 111 ? -3.443 6.768 3.714 1.00 97.94 111 HIS A C 1
ATOM 888 O O . HIS A 1 111 ? -2.233 6.912 3.534 1.00 97.94 111 HIS A O 1
ATOM 894 N N . ALA A 1 112 ? -3.992 6.820 4.922 1.00 97.69 112 ALA A N 1
ATOM 895 C CA . ALA A 1 112 ? -3.250 6.964 6.167 1.00 97.69 112 ALA A CA 1
ATOM 896 C C . ALA A 1 112 ? -4.001 6.263 7.302 1.00 97.69 112 ALA A C 1
ATOM 898 O O . ALA A 1 112 ? -5.188 5.949 7.180 1.00 97.69 112 ALA A O 1
ATOM 899 N N . THR A 1 113 ? -3.319 6.052 8.428 1.00 96.94 113 THR A N 1
ATOM 900 C CA . THR A 1 113 ? -3.981 5.643 9.671 1.00 96.94 113 THR A CA 1
ATOM 901 C C . THR A 1 113 ? -3.428 6.424 10.861 1.00 96.94 113 THR A C 1
ATOM 903 O O . THR A 1 113 ? -2.221 6.345 11.125 1.00 96.94 113 THR A O 1
ATOM 906 N N . PRO A 1 114 ? -4.281 7.098 11.652 1.00 95.69 114 PRO A N 1
ATOM 907 C CA . PRO A 1 114 ? -3.849 7.767 12.872 1.00 95.69 114 PRO A CA 1
ATOM 908 C C . PRO A 1 114 ? -3.341 6.749 13.905 1.00 95.69 114 PRO A C 1
ATOM 910 O O . PRO A 1 114 ? -3.621 5.549 13.788 1.00 95.69 114 PRO A O 1
ATOM 913 N N . PRO A 1 115 ? -2.573 7.171 14.918 1.00 96.44 115 PRO A N 1
ATOM 914 C CA . PRO A 1 115 ? -2.143 6.269 15.981 1.00 96.44 115 PRO A CA 1
ATOM 915 C C . PRO A 1 115 ? -3.335 5.678 16.743 1.00 96.44 115 PRO A C 1
ATOM 917 O O . PRO A 1 115 ? -4.400 6.286 16.837 1.00 96.44 115 PRO A O 1
ATOM 920 N N . ASN A 1 116 ? -3.150 4.501 17.342 1.00 96.88 116 ASN A N 1
ATOM 921 C CA . ASN A 1 116 ? -4.149 3.947 18.250 1.00 96.88 116 ASN A CA 1
ATOM 922 C C . ASN A 1 116 ? -4.038 4.613 19.632 1.00 96.88 116 ASN A C 1
ATOM 924 O O . ASN A 1 116 ? -3.172 4.277 20.442 1.00 96.88 116 ASN A O 1
ATOM 928 N N . GLN A 1 117 ? -4.943 5.552 19.906 1.00 94.12 117 GLN A N 1
ATOM 929 C CA . GLN A 1 117 ? -5.032 6.271 21.182 1.00 94.12 117 GLN A CA 1
ATOM 930 C C . GLN A 1 117 ? -6.008 5.614 22.166 1.00 94.12 117 GLN A C 1
ATOM 932 O O . GLN A 1 117 ? -6.157 6.067 23.302 1.00 94.12 117 GLN A O 1
ATOM 937 N N . SER A 1 118 ? -6.668 4.532 21.752 1.00 93.88 118 SER A N 1
ATOM 938 C CA . SER A 1 118 ? -7.598 3.800 22.601 1.00 93.88 118 SER A CA 1
ATOM 939 C C . SER A 1 118 ? -6.876 2.982 23.682 1.00 93.88 118 SER A C 1
ATOM 941 O O . SER A 1 118 ? -5.644 2.969 23.794 1.00 93.88 118 SER A O 1
ATOM 943 N N . ARG A 1 119 ? -7.670 2.285 24.502 1.00 94.56 119 ARG A N 1
ATOM 944 C CA . ARG A 1 119 ? -7.197 1.383 25.565 1.00 94.56 119 ARG A CA 1
ATOM 945 C C . ARG A 1 119 ? -7.135 -0.084 25.135 1.00 94.56 119 ARG A C 1
ATOM 947 O O . ARG A 1 119 ? -6.897 -0.942 25.978 1.00 94.56 119 ARG A O 1
ATOM 954 N N . GLN A 1 120 ? -7.384 -0.381 23.860 1.00 96.00 120 GLN A N 1
ATOM 955 C CA . GLN A 1 120 ? -7.403 -1.742 23.335 1.00 96.00 120 GLN A CA 1
ATOM 956 C C . GLN A 1 120 ? -6.540 -1.842 22.078 1.00 96.00 120 GLN A C 1
ATOM 958 O O . GLN A 1 120 ? -6.564 -0.963 21.219 1.00 96.00 120 GLN A O 1
ATOM 963 N N . THR A 1 121 ? -5.771 -2.923 21.967 1.00 97.44 121 THR A N 1
ATOM 964 C CA . THR A 1 121 ? -5.004 -3.224 20.756 1.00 97.44 121 THR A CA 1
ATOM 965 C C . THR A 1 121 ? -5.962 -3.490 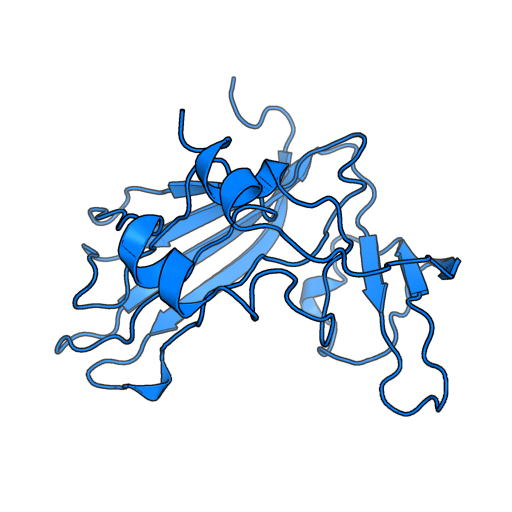19.597 1.00 97.44 121 THR A C 1
ATOM 967 O O . THR A 1 121 ? -6.885 -4.299 19.710 1.00 97.44 121 THR A O 1
ATOM 970 N N . ARG A 1 122 ? -5.742 -2.802 18.473 1.00 97.12 122 ARG A N 1
ATOM 971 C CA . ARG A 1 122 ? -6.540 -2.948 17.253 1.00 97.12 122 ARG A CA 1
ATOM 972 C C . ARG A 1 122 ? -5.841 -3.924 16.323 1.00 97.12 122 ARG A C 1
ATOM 974 O O . ARG A 1 122 ? -4.754 -3.638 15.825 1.00 97.12 122 ARG A O 1
ATOM 981 N N . VAL A 1 123 ? -6.489 -5.050 16.046 1.00 98.12 123 VAL A N 1
ATOM 982 C CA . VAL A 1 123 ? -6.030 -6.037 15.061 1.00 98.12 123 VAL A CA 1
ATOM 983 C C . VAL A 1 123 ? -6.911 -5.943 13.823 1.00 98.12 123 VAL A C 1
ATOM 985 O O . VAL A 1 123 ? -8.135 -5.889 13.937 1.00 98.12 123 VAL A O 1
ATOM 988 N N . ALA A 1 124 ? -6.294 -5.930 12.645 1.00 98.25 124 ALA A N 1
ATOM 989 C CA . ALA A 1 124 ? -6.995 -6.026 11.373 1.00 98.25 124 ALA A CA 1
ATOM 990 C C . ALA A 1 124 ? -6.370 -7.105 10.493 1.00 98.25 124 ALA A C 1
ATOM 992 O O . ALA A 1 124 ? -5.146 -7.195 10.406 1.00 98.25 124 ALA A O 1
ATOM 993 N N . ALA A 1 125 ? -7.210 -7.911 9.851 1.00 98.50 125 ALA A N 1
ATOM 994 C CA . ALA A 1 125 ? -6.791 -8.792 8.774 1.00 98.50 125 ALA A CA 1
ATOM 995 C C . ALA A 1 125 ? -6.613 -7.965 7.498 1.00 98.50 125 ALA A C 1
ATOM 997 O O . ALA A 1 125 ? -7.445 -7.112 7.180 1.00 98.50 125 ALA A O 1
ATOM 998 N N . ASN A 1 126 ? -5.526 -8.221 6.786 1.00 98.19 126 ASN A N 1
ATOM 999 C CA . ASN A 1 126 ? -5.146 -7.501 5.585 1.00 98.19 126 ASN A CA 1
ATOM 1000 C C . ASN A 1 126 ? -4.771 -8.496 4.486 1.00 98.19 126 ASN A C 1
ATOM 1002 O O . ASN A 1 126 ? -4.050 -9.462 4.752 1.00 98.19 126 ASN A O 1
ATOM 1006 N N . MET A 1 127 ? -5.272 -8.272 3.273 1.00 97.75 127 MET A N 1
ATOM 1007 C CA . MET A 1 127 ? -4.981 -9.114 2.115 1.00 97.75 127 MET A CA 1
ATOM 1008 C C . MET A 1 127 ? -4.693 -8.281 0.874 1.00 97.75 127 MET A C 1
ATOM 1010 O O . MET A 1 127 ? -5.503 -7.444 0.487 1.00 97.75 127 MET A O 1
ATOM 1014 N N . VAL A 1 128 ? -3.596 -8.603 0.195 1.00 97.69 128 VAL A N 1
ATOM 1015 C CA . VAL A 1 128 ? -3.277 -8.082 -1.138 1.00 97.69 128 VAL A CA 1
ATOM 1016 C C . VAL A 1 128 ? -3.842 -9.052 -2.163 1.00 97.69 128 VAL A C 1
ATOM 1018 O O . VAL A 1 128 ? -3.432 -10.217 -2.216 1.00 97.69 128 VAL A O 1
ATOM 1021 N N . LEU A 1 129 ? -4.767 -8.568 -2.989 1.00 97.94 129 LEU A N 1
ATOM 1022 C CA . LEU A 1 129 ? -5.358 -9.326 -4.084 1.00 97.94 129 LEU A CA 1
ATOM 1023 C C . LEU A 1 129 ? -4.921 -8.757 -5.438 1.00 97.94 129 LEU A C 1
ATOM 1025 O O . LEU A 1 129 ? -4.909 -7.541 -5.652 1.00 97.94 129 LEU A O 1
ATOM 1029 N N . VAL A 1 130 ? -4.611 -9.648 -6.374 1.00 98.06 130 VAL A N 1
ATOM 1030 C CA . VAL A 1 130 ? -4.241 -9.325 -7.762 1.00 98.06 130 VAL A CA 1
ATOM 1031 C C . VAL A 1 130 ? -5.089 -10.151 -8.734 1.00 98.06 130 VAL A C 1
ATOM 1033 O O . VAL A 1 130 ? -5.527 -11.234 -8.343 1.00 98.06 130 VAL A O 1
ATOM 1036 N N . PRO A 1 131 ? -5.315 -9.705 -9.984 1.00 97.69 131 PRO A N 1
ATOM 1037 C CA . PRO A 1 131 ? -5.950 -10.551 -10.994 1.00 97.69 131 PRO A CA 1
ATOM 1038 C C . PRO A 1 131 ? -5.191 -11.871 -11.175 1.00 97.69 131 PRO A C 1
ATOM 1040 O O . PRO A 1 131 ? -3.961 -11.897 -11.108 1.00 97.69 131 PRO A O 1
ATOM 1043 N N . GLY A 1 132 ? -5.911 -12.963 -11.410 1.00 97.19 132 GLY A N 1
ATOM 1044 C CA . GLY A 1 132 ? -5.379 -14.323 -11.477 1.00 97.19 132 GLY A CA 1
ATOM 1045 C C . GLY A 1 132 ? -4.290 -14.465 -12.533 1.00 97.19 132 GLY A C 1
ATOM 1046 O O . GLY A 1 132 ? -3.229 -15.028 -12.261 1.00 97.19 132 GLY A O 1
ATOM 1047 N N . GLU A 1 133 ? -4.510 -13.844 -13.691 1.00 96.38 133 GLU A N 1
ATOM 1048 C CA . GLU A 1 133 ? -3.577 -13.790 -14.820 1.00 96.38 133 GLU A CA 1
ATOM 1049 C C . GLU A 1 133 ? -2.385 -12.833 -14.630 1.00 96.38 133 GLU A C 1
ATOM 1051 O O . GLU A 1 133 ? -1.466 -12.819 -15.453 1.00 96.38 133 GLU A O 1
ATOM 1056 N N . ALA A 1 134 ? -2.366 -12.024 -13.567 1.00 97.62 134 ALA A N 1
ATOM 1057 C CA . ALA A 1 134 ? -1.343 -11.004 -13.400 1.00 97.62 134 ALA A CA 1
ATOM 1058 C C . ALA A 1 134 ? 0.027 -11.605 -13.052 1.00 97.62 134 ALA A C 1
ATOM 1060 O O . ALA A 1 134 ? 0.181 -12.362 -12.088 1.00 97.62 134 ALA A O 1
ATOM 1061 N N . GLN A 1 135 ? 1.056 -11.176 -13.788 1.00 98.00 135 GLN A N 1
ATOM 1062 C CA . GLN A 1 135 ? 2.449 -11.326 -13.375 1.00 98.00 135 GLN A CA 1
ATOM 1063 C C . GLN A 1 135 ? 2.734 -10.353 -12.226 1.00 98.00 135 GLN A C 1
ATOM 1065 O O . GLN A 1 135 ? 2.618 -9.139 -12.402 1.00 98.00 135 GLN A O 1
ATOM 1070 N N . LEU A 1 136 ? 3.159 -10.880 -11.076 1.00 98.12 136 LEU A N 1
ATOM 1071 C CA . LEU A 1 136 ? 3.590 -10.044 -9.962 1.00 98.12 136 LEU A CA 1
ATOM 1072 C C . LEU A 1 136 ? 4.880 -9.300 -10.294 1.00 98.12 136 LEU A C 1
ATOM 1074 O O . LEU A 1 136 ? 5.806 -9.869 -10.884 1.00 98.12 136 LEU A O 1
ATOM 1078 N N . LEU A 1 137 ? 4.934 -8.046 -9.864 1.00 97.69 137 LEU A N 1
ATOM 1079 C CA . LEU A 1 137 ? 6.061 -7.150 -10.033 1.00 97.69 137 LEU A CA 1
ATOM 1080 C C . LEU A 1 137 ? 6.626 -6.723 -8.676 1.00 97.69 137 LEU A C 1
ATOM 1082 O O . LEU A 1 137 ? 5.897 -6.591 -7.695 1.00 97.69 137 LEU A O 1
ATOM 1086 N N . HIS A 1 138 ? 7.932 -6.476 -8.642 1.00 97.44 138 HIS A N 1
ATOM 1087 C CA . HIS A 1 138 ? 8.594 -5.802 -7.531 1.00 97.44 138 HIS A CA 1
ATOM 1088 C C . HIS A 1 138 ? 9.515 -4.706 -8.051 1.00 97.44 138 HIS A C 1
ATOM 1090 O O . HIS A 1 138 ? 10.362 -4.953 -8.915 1.00 97.44 138 HIS A O 1
ATOM 1096 N N . CYS A 1 139 ? 9.356 -3.504 -7.503 1.00 96.19 139 CYS A N 1
ATOM 1097 C CA . CYS A 1 139 ? 10.239 -2.376 -7.757 1.00 96.19 139 CYS A CA 1
ATOM 1098 C C . CYS A 1 139 ? 11.356 -2.361 -6.716 1.00 96.19 139 CYS A C 1
ATOM 1100 O O . CYS A 1 139 ? 11.092 -2.341 -5.515 1.00 96.19 139 CYS A O 1
ATOM 1102 N N . TYR A 1 140 ? 12.598 -2.346 -7.183 1.00 95.81 140 TYR A N 1
ATOM 1103 C CA . TYR A 1 140 ? 13.787 -2.323 -6.343 1.00 95.81 140 TYR A CA 1
ATOM 1104 C C . TYR A 1 140 ? 14.601 -1.058 -6.611 1.00 95.81 140 TYR A C 1
ATOM 1106 O O . TYR A 1 140 ? 14.761 -0.639 -7.758 1.00 95.81 140 TYR A O 1
ATOM 1114 N N . LEU A 1 141 ? 15.120 -0.455 -5.545 1.00 93.44 141 LEU A N 1
ATOM 1115 C CA . LEU A 1 141 ? 16.041 0.670 -5.611 1.00 93.44 141 LEU A CA 1
ATOM 1116 C C . LEU A 1 141 ? 17.240 0.362 -4.713 1.00 93.44 141 LEU A C 1
ATOM 1118 O O . LEU A 1 141 ? 17.088 0.247 -3.499 1.00 93.44 141 LEU A O 1
ATOM 1122 N N . ASP A 1 142 ? 18.416 0.228 -5.320 1.00 91.38 142 ASP A N 1
ATOM 1123 C CA . ASP A 1 142 ? 19.673 0.039 -4.596 1.00 91.38 142 ASP A CA 1
ATOM 1124 C C . ASP A 1 142 ? 20.068 1.344 -3.894 1.00 91.38 142 ASP A C 1
ATOM 1126 O O . ASP A 1 142 ? 20.509 2.291 -4.542 1.00 91.38 142 ASP A O 1
ATOM 1130 N N . GLN A 1 143 ? 19.888 1.414 -2.575 1.00 88.88 143 GLN A N 1
ATOM 1131 C CA . GLN A 1 143 ? 20.184 2.626 -1.807 1.00 88.88 143 GLN A CA 1
ATOM 1132 C C . GLN A 1 143 ? 21.681 2.952 -1.726 1.00 88.88 143 GLN A C 1
ATOM 1134 O O . GLN A 1 143 ? 22.032 4.106 -1.476 1.00 88.88 143 GLN A O 1
ATOM 1139 N N . ASP A 1 144 ? 22.550 1.968 -1.961 1.00 88.00 144 ASP A N 1
ATOM 1140 C CA . ASP A 1 144 ? 24.000 2.127 -1.864 1.00 88.00 144 ASP A CA 1
ATOM 1141 C C . ASP A 1 144 ? 24.621 2.553 -3.207 1.00 88.00 144 ASP A C 1
ATOM 1143 O O . ASP A 1 144 ? 25.774 2.996 -3.270 1.00 88.00 144 ASP A O 1
ATOM 1147 N N . ALA A 1 145 ? 23.855 2.480 -4.302 1.00 85.06 145 ALA A N 1
ATOM 1148 C CA . ALA A 1 145 ? 24.298 2.902 -5.622 1.00 85.06 145 ALA A CA 1
ATOM 1149 C C . ALA A 1 145 ? 24.282 4.444 -5.767 1.00 85.06 145 ALA A C 1
ATOM 1151 O O . ALA A 1 145 ? 23.219 5.066 -5.698 1.00 85.06 145 ALA A O 1
ATOM 1152 N N . PRO A 1 146 ? 25.411 5.096 -6.130 1.00 69.00 146 PRO A N 1
ATOM 1153 C CA . PRO A 1 146 ? 25.499 6.561 -6.269 1.00 69.00 146 PRO A CA 1
ATOM 1154 C C . PRO A 1 146 ? 24.530 7.183 -7.286 1.00 69.00 146 PRO A C 1
ATOM 1156 O O . PRO A 1 146 ? 24.303 8.391 -7.288 1.00 69.00 146 PRO A O 1
ATOM 1159 N N . ARG A 1 147 ? 24.014 6.367 -8.211 1.00 75.62 147 ARG A N 1
ATOM 1160 C CA . ARG A 1 147 ? 22.999 6.724 -9.208 1.00 75.62 147 ARG A CA 1
ATOM 1161 C C . ARG A 1 147 ? 22.007 5.579 -9.350 1.00 75.62 147 ARG A C 1
ATOM 1163 O O . ARG A 1 147 ? 21.840 5.042 -10.446 1.00 75.62 147 ARG A O 1
ATOM 1170 N N . ALA A 1 148 ? 21.423 5.182 -8.222 1.00 80.06 148 ALA A N 1
ATOM 1171 C CA . ALA A 1 148 ? 20.401 4.153 -8.158 1.00 80.06 148 ALA A CA 1
ATOM 1172 C C . ALA A 1 148 ? 19.321 4.411 -9.213 1.00 80.06 148 ALA A C 1
ATOM 1174 O O . ALA A 1 148 ? 18.664 5.455 -9.217 1.00 80.06 148 ALA A O 1
ATOM 1175 N N . ARG A 1 149 ? 19.181 3.473 -10.148 1.00 89.44 149 ARG A N 1
ATOM 1176 C CA . ARG A 1 149 ? 18.076 3.463 -11.101 1.00 89.44 149 ARG A CA 1
ATOM 1177 C C . ARG A 1 149 ? 17.075 2.423 -10.627 1.00 89.44 149 ARG A C 1
ATOM 1179 O O . ARG A 1 149 ? 17.511 1.315 -10.322 1.00 89.44 149 ARG A O 1
ATOM 1186 N N . PRO A 1 150 ? 15.776 2.747 -10.588 1.00 93.56 150 PRO A N 1
ATOM 1187 C CA . PRO A 1 150 ? 14.747 1.761 -10.320 1.00 93.56 150 PRO A CA 1
ATOM 1188 C C . PRO A 1 150 ? 14.900 0.530 -11.219 1.00 93.56 150 PRO A C 1
ATOM 1190 O O . PRO A 1 150 ? 15.014 0.640 -12.443 1.00 93.56 150 PRO A O 1
ATOM 1193 N N . GLU A 1 151 ? 14.900 -0.640 -10.600 1.00 95.75 151 GLU A N 1
ATOM 1194 C CA . GLU A 1 151 ? 14.886 -1.940 -11.257 1.00 95.75 151 GLU A CA 1
ATOM 1195 C C . GLU A 1 151 ? 13.498 -2.560 -11.104 1.00 95.75 151 GLU A C 1
ATOM 1197 O O . GLU A 1 151 ? 12.879 -2.473 -10.040 1.00 95.75 151 GLU A O 1
ATOM 1202 N N . LEU A 1 152 ? 13.013 -3.208 -12.160 1.00 97.44 152 LEU A N 1
ATOM 1203 C CA . LEU A 1 152 ? 11.752 -3.938 -12.137 1.00 97.44 152 LEU A CA 1
ATOM 1204 C C . LEU A 1 152 ? 12.011 -5.438 -12.256 1.00 97.44 152 LEU A C 1
ATOM 1206 O O . LEU A 1 152 ? 12.758 -5.887 -13.129 1.00 97.44 152 LEU A O 1
ATOM 1210 N N . PHE A 1 153 ? 11.358 -6.215 -11.400 1.00 98.19 153 PHE A N 1
ATOM 1211 C CA . PHE A 1 153 ? 11.453 -7.670 -11.380 1.00 98.19 153 PHE A CA 1
ATOM 1212 C C . PHE A 1 153 ? 10.080 -8.307 -11.533 1.00 98.19 153 PHE A C 1
ATOM 1214 O O . PHE A 1 153 ? 9.124 -7.862 -10.908 1.00 98.19 153 PHE A O 1
ATOM 1221 N N . ALA A 1 154 ? 10.007 -9.384 -12.313 1.00 98.38 154 ALA A N 1
ATOM 1222 C CA . ALA A 1 154 ? 8.925 -10.354 -12.230 1.00 98.38 154 ALA A CA 1
ATOM 1223 C C . ALA A 1 154 ? 9.225 -11.324 -11.081 1.00 98.38 154 ALA A C 1
ATOM 1225 O O . ALA A 1 154 ? 10.294 -11.945 -11.060 1.00 98.38 154 ALA A O 1
ATOM 1226 N N . ILE A 1 155 ? 8.289 -11.448 -10.146 1.00 98.00 155 ILE A N 1
ATOM 1227 C CA . ILE A 1 155 ? 8.396 -12.301 -8.954 1.00 98.00 155 ILE A CA 1
ATOM 1228 C C . ILE A 1 155 ? 7.301 -13.378 -8.958 1.00 98.00 155 ILE A C 1
ATOM 1230 O O . ILE A 1 155 ? 6.325 -13.274 -9.702 1.00 98.00 155 ILE A O 1
ATOM 1234 N N . ASP A 1 156 ? 7.472 -14.415 -8.144 1.00 95.94 156 ASP A N 1
ATOM 1235 C CA . ASP A 1 156 ? 6.445 -15.431 -7.900 1.00 95.94 156 ASP A CA 1
ATOM 1236 C C . ASP A 1 156 ? 5.588 -15.103 -6.664 1.00 95.94 156 ASP A C 1
ATOM 1238 O O . ASP A 1 156 ? 5.867 -14.168 -5.911 1.00 95.94 156 ASP A O 1
ATOM 1242 N N . ASP A 1 157 ? 4.536 -15.891 -6.458 1.00 91.56 157 ASP A N 1
ATOM 1243 C CA . ASP A 1 157 ? 3.563 -15.722 -5.373 1.00 91.56 157 ASP A CA 1
ATOM 1244 C C . ASP A 1 157 ? 4.158 -15.927 -3.976 1.00 91.56 157 ASP A C 1
ATOM 1246 O O . ASP A 1 157 ? 3.647 -15.385 -2.998 1.00 91.56 157 ASP A O 1
ATOM 1250 N N . GLY A 1 158 ? 5.241 -16.699 -3.872 1.00 92.31 158 GLY A N 1
ATOM 1251 C CA . GLY A 1 158 ? 5.941 -16.960 -2.618 1.00 92.31 158 GLY A CA 1
ATOM 1252 C C . GLY A 1 158 ? 6.904 -15.844 -2.219 1.00 92.31 158 GLY A C 1
ATOM 1253 O O . GLY A 1 158 ? 7.366 -15.828 -1.077 1.00 92.31 158 GLY A O 1
ATOM 1254 N N . PHE A 1 159 ? 7.196 -14.894 -3.113 1.00 95.00 159 PHE A N 1
ATOM 1255 C CA . PHE A 1 159 ? 8.173 -13.834 -2.871 1.00 95.00 159 PHE A CA 1
ATOM 1256 C C . PHE A 1 159 ? 7.905 -13.076 -1.567 1.00 95.00 159 PHE A C 1
ATOM 1258 O O . PHE A 1 159 ? 8.796 -12.981 -0.726 1.00 95.00 159 PHE A O 1
ATOM 1265 N N . PHE A 1 160 ? 6.679 -12.594 -1.350 1.00 91.19 160 PHE A N 1
ATOM 1266 C CA . PHE A 1 160 ? 6.341 -11.774 -0.179 1.00 91.19 160 PHE A CA 1
ATOM 1267 C C . PHE A 1 160 ? 6.326 -12.543 1.154 1.00 91.19 160 PHE A C 1
ATOM 1269 O O . PHE A 1 160 ? 6.238 -11.929 2.214 1.00 91.19 160 PHE A O 1
ATOM 1276 N N . LEU A 1 161 ? 6.423 -13.876 1.125 1.00 89.25 161 LEU A N 1
ATOM 1277 C CA . LEU A 1 161 ? 6.536 -14.704 2.332 1.00 89.25 161 LEU A CA 1
ATOM 1278 C C . LEU A 1 161 ? 7.980 -14.817 2.833 1.00 89.25 161 LEU A C 1
ATOM 1280 O O . LEU A 1 161 ? 8.211 -15.164 3.993 1.00 89.25 161 LEU A O 1
ATOM 1284 N N . HIS A 1 162 ? 8.951 -14.574 1.954 1.00 89.50 162 HIS A N 1
ATOM 1285 C CA . HIS A 1 162 ? 10.363 -14.842 2.217 1.00 89.50 162 HIS A CA 1
ATOM 1286 C C . HIS A 1 162 ? 11.262 -13.635 1.967 1.00 89.50 162 HIS A C 1
ATOM 1288 O O . HIS A 1 162 ? 12.408 -13.634 2.419 1.00 89.50 162 HIS A O 1
ATOM 1294 N N . ASN A 1 163 ? 10.778 -12.618 1.250 1.00 91.56 163 ASN A N 1
ATOM 1295 C CA . ASN A 1 163 ? 11.580 -11.445 0.968 1.00 91.56 163 ASN A CA 1
ATOM 1296 C C . ASN A 1 163 ? 11.872 -10.674 2.255 1.00 91.56 163 ASN A C 1
ATOM 1298 O O . ASN A 1 163 ? 11.032 -10.500 3.138 1.00 91.56 163 ASN A O 1
ATOM 1302 N N . LYS A 1 164 ? 13.084 -10.144 2.319 1.00 92.12 164 LYS A N 1
ATOM 1303 C CA . LYS A 1 164 ? 13.435 -9.116 3.280 1.00 92.12 164 LYS A CA 1
ATOM 1304 C C . LYS A 1 164 ? 13.335 -7.772 2.574 1.00 92.12 164 LYS A C 1
ATOM 1306 O O . LYS A 1 164 ? 13.847 -7.599 1.469 1.00 92.12 164 LYS A O 1
ATOM 1311 N N . ILE A 1 165 ? 12.636 -6.827 3.194 1.00 91.50 165 ILE A N 1
ATOM 1312 C CA . ILE A 1 165 ? 12.453 -5.486 2.633 1.00 91.50 165 ILE A CA 1
ATOM 1313 C C . ILE A 1 165 ? 13.827 -4.843 2.422 1.00 91.50 165 ILE A C 1
ATOM 1315 O O . ILE A 1 165 ? 14.633 -4.792 3.349 1.00 91.50 165 ILE A O 1
ATOM 1319 N N . GLY A 1 166 ? 14.060 -4.359 1.203 1.00 90.62 166 GLY A N 1
ATOM 1320 C CA . GLY A 1 166 ? 15.302 -3.706 0.797 1.00 90.62 166 GLY A CA 1
ATOM 1321 C C . GLY A 1 166 ? 16.360 -4.634 0.206 1.00 90.62 166 GLY A C 1
ATOM 1322 O O . GLY A 1 166 ? 17.295 -4.137 -0.415 1.00 90.62 166 GLY A O 1
ATOM 1323 N N . ASP A 1 167 ? 16.203 -5.955 0.308 1.00 93.69 167 ASP A N 1
ATOM 1324 C CA . ASP A 1 167 ? 17.079 -6.881 -0.405 1.00 93.69 167 ASP A CA 1
ATOM 1325 C C . ASP A 1 167 ? 16.733 -6.881 -1.905 1.00 93.69 167 ASP A C 1
ATOM 1327 O O . ASP A 1 167 ? 15.563 -6.803 -2.302 1.00 93.69 167 ASP A O 1
ATOM 1331 N N . ARG A 1 168 ? 17.758 -6.998 -2.758 1.00 94.69 168 ARG A N 1
ATOM 1332 C CA . ARG A 1 168 ? 17.562 -7.124 -4.207 1.00 94.69 168 ARG A CA 1
ATOM 1333 C C . ARG A 1 168 ? 16.810 -8.429 -4.523 1.00 94.69 168 ARG A C 1
ATOM 1335 O O . ARG A 1 168 ? 17.268 -9.491 -4.099 1.00 94.69 168 ARG A O 1
ATOM 1342 N N . PRO A 1 169 ? 15.698 -8.398 -5.281 1.00 95.00 169 PRO A N 1
ATOM 1343 C CA . PRO A 1 169 ? 14.900 -9.594 -5.546 1.00 95.00 169 PRO A CA 1
ATOM 1344 C C . PRO A 1 169 ? 15.663 -10.688 -6.300 1.00 95.00 169 PRO A C 1
ATOM 1346 O O . PRO A 1 169 ? 16.399 -10.409 -7.244 1.00 95.00 169 PRO A O 1
ATOM 1349 N N . GLY A 1 170 ? 15.393 -11.951 -5.957 1.00 93.00 170 GLY A N 1
ATOM 1350 C CA . GLY A 1 170 ? 15.844 -13.124 -6.722 1.00 93.00 170 GLY A CA 1
ATOM 1351 C C . GLY A 1 170 ? 14.996 -13.445 -7.963 1.00 93.00 170 GLY A C 1
ATOM 1352 O O . GLY A 1 170 ? 15.229 -14.460 -8.613 1.00 93.00 170 GLY A O 1
ATOM 1353 N N . GLY A 1 171 ? 13.994 -12.615 -8.274 1.00 94.56 171 GLY A N 1
ATOM 1354 C CA . GLY A 1 171 ? 13.102 -12.791 -9.422 1.00 94.56 171 GLY A CA 1
ATOM 1355 C C . GLY A 1 171 ? 13.770 -12.506 -10.772 1.00 94.56 171 GLY A C 1
ATOM 1356 O O . GLY A 1 171 ? 14.945 -12.144 -10.867 1.00 94.56 171 GLY A O 1
ATOM 1357 N N . ARG A 1 172 ? 12.997 -12.622 -11.857 1.00 97.88 172 ARG A N 1
ATOM 1358 C CA . ARG A 1 172 ? 13.486 -12.315 -13.208 1.00 97.88 172 ARG A CA 1
ATOM 1359 C C . ARG A 1 172 ? 13.558 -10.803 -13.406 1.00 97.88 172 ARG A C 1
ATOM 1361 O O . ARG A 1 172 ? 12.526 -10.137 -13.435 1.00 97.88 172 ARG A O 1
ATOM 1368 N N . PHE A 1 173 ? 14.763 -10.279 -13.607 1.00 97.69 173 PHE A N 1
ATOM 1369 C CA . PHE A 1 173 ? 14.982 -8.877 -13.963 1.00 97.69 173 PHE A CA 1
ATOM 1370 C C . PHE A 1 173 ? 14.314 -8.540 -15.303 1.00 97.69 173 PHE A C 1
ATOM 1372 O O . PHE A 1 173 ? 14.551 -9.214 -16.308 1.00 97.69 173 PHE A O 1
ATOM 1379 N N . LEU A 1 174 ? 13.474 -7.507 -15.310 1.00 97.44 174 LEU A N 1
ATOM 1380 C CA . LEU A 1 174 ? 12.746 -7.032 -16.490 1.00 97.44 174 LEU A CA 1
ATOM 1381 C C . LEU A 1 174 ? 13.388 -5.792 -17.113 1.00 97.44 174 LEU A C 1
ATOM 1383 O O . LEU A 1 174 ? 13.124 -5.488 -18.274 1.00 97.44 174 LEU A O 1
ATOM 1387 N N . GLY A 1 175 ? 14.238 -5.092 -16.363 1.00 95.88 175 GLY A N 1
ATOM 1388 C CA . GLY A 1 175 ? 14.951 -3.920 -16.843 1.00 95.88 175 GLY A CA 1
ATOM 1389 C C . GLY A 1 175 ? 14.988 -2.789 -15.828 1.00 95.88 175 GLY A C 1
ATOM 1390 O O . GLY A 1 175 ? 14.374 -2.839 -14.760 1.00 95.88 175 GLY A O 1
ATOM 1391 N N . TYR A 1 176 ? 15.720 -1.746 -16.204 1.00 95.06 176 TYR A N 1
ATOM 1392 C CA . TYR A 1 176 ? 15.648 -0.457 -15.535 1.00 95.06 176 TYR A CA 1
ATOM 1393 C C . TYR A 1 176 ? 14.390 0.279 -15.983 1.00 95.06 176 TYR A C 1
ATOM 1395 O O . TYR A 1 176 ? 14.042 0.251 -17.166 1.00 95.06 176 TYR A O 1
ATOM 1403 N N . VAL A 1 177 ? 13.746 0.969 -15.051 1.00 90.88 177 VAL A N 1
ATOM 1404 C CA . VAL A 1 177 ? 12.551 1.771 -15.315 1.00 90.88 177 VAL A CA 1
ATOM 1405 C C . VAL A 1 177 ? 12.817 3.225 -14.957 1.00 90.88 177 VAL A C 1
ATOM 1407 O O . VAL A 1 177 ? 13.481 3.526 -13.965 1.00 90.88 177 VAL A O 1
ATOM 1410 N N . ASP A 1 178 ? 12.328 4.132 -15.798 1.00 86.75 178 ASP A N 1
ATOM 1411 C CA . ASP A 1 178 ? 12.273 5.544 -15.441 1.00 86.75 178 ASP A CA 1
ATOM 1412 C C . ASP A 1 178 ? 11.038 5.755 -14.566 1.00 86.75 178 ASP A C 1
ATOM 1414 O O . ASP A 1 178 ? 9.932 5.371 -14.943 1.00 86.75 178 ASP A O 1
ATOM 1418 N N . ASN A 1 179 ? 11.243 6.307 -13.375 1.00 87.88 179 ASN A N 1
ATOM 1419 C CA . ASN A 1 179 ? 10.180 6.567 -12.414 1.00 87.88 179 ASN A CA 1
ATOM 1420 C C . ASN A 1 179 ? 10.308 7.988 -11.870 1.00 87.88 179 ASN A C 1
ATOM 1422 O O . ASN A 1 179 ? 10.461 8.213 -10.667 1.00 87.88 179 ASN A O 1
ATOM 1426 N N . ALA A 1 180 ? 10.329 8.949 -12.792 1.00 85.81 180 ALA A N 1
ATOM 1427 C CA . ALA A 1 180 ? 10.337 10.359 -12.457 1.00 85.81 180 ALA A CA 1
ATOM 1428 C C . ALA A 1 180 ? 9.092 10.707 -11.631 1.00 85.81 180 ALA A C 1
ATOM 1430 O O . ALA A 1 180 ? 7.961 10.550 -12.084 1.00 85.81 180 ALA A O 1
ATOM 1431 N N . ILE A 1 181 ? 9.313 11.196 -10.413 1.00 86.12 181 ILE A N 1
ATOM 1432 C CA . ILE A 1 181 ? 8.240 11.631 -9.524 1.00 86.12 181 ILE A CA 1
ATOM 1433 C C . ILE A 1 181 ? 7.732 12.992 -10.015 1.00 86.12 181 ILE A C 1
ATOM 1435 O O . ILE A 1 181 ? 8.492 13.966 -9.968 1.00 86.12 181 ILE A O 1
ATOM 1439 N N . PRO A 1 182 ? 6.484 13.090 -10.508 1.00 85.81 182 PRO A N 1
ATOM 1440 C CA . PRO A 1 182 ? 5.966 14.349 -11.013 1.00 85.81 182 PRO A CA 1
ATOM 1441 C C . PRO A 1 182 ? 5.697 15.313 -9.855 1.00 85.81 182 PRO A C 1
ATOM 1443 O O . PRO A 1 182 ? 5.271 14.912 -8.770 1.00 85.81 182 PRO A O 1
ATOM 1446 N N . ALA A 1 183 ? 5.894 16.607 -10.102 1.00 86.25 183 ALA A N 1
ATOM 1447 C CA . ALA A 1 183 ? 5.375 17.631 -9.208 1.00 86.25 183 ALA A CA 1
ATOM 1448 C C . ALA A 1 183 ? 3.846 17.663 -9.329 1.00 86.25 183 ALA A C 1
ATOM 1450 O O . ALA A 1 183 ? 3.317 17.841 -10.426 1.00 86.25 183 ALA A O 1
ATOM 1451 N N . ILE A 1 184 ? 3.147 17.502 -8.207 1.00 89.06 184 ILE A N 1
ATOM 1452 C CA . ILE A 1 184 ? 1.686 17.598 -8.160 1.00 89.06 184 ILE A CA 1
ATOM 1453 C C . ILE A 1 184 ? 1.307 19.055 -7.886 1.00 89.06 184 ILE A C 1
ATOM 1455 O O . ILE A 1 184 ? 1.753 19.638 -6.896 1.00 89.06 184 ILE A O 1
ATOM 1459 N N . ALA A 1 185 ? 0.489 19.656 -8.742 1.00 87.69 185 ALA A N 1
ATOM 1460 C CA . ALA A 1 185 ? -0.098 20.969 -8.505 1.00 87.69 185 ALA A CA 1
ATOM 1461 C C . ALA A 1 185 ? -1.365 20.858 -7.631 1.00 87.69 185 ALA A C 1
ATOM 1463 O O . ALA A 1 185 ? -2.056 19.840 -7.623 1.00 87.69 185 ALA A O 1
ATOM 1464 N N . LEU A 1 186 ? -1.671 21.902 -6.852 1.00 84.75 186 LEU A N 1
ATOM 1465 C CA . LEU A 1 186 ? -2.785 21.876 -5.888 1.00 84.75 186 LEU A CA 1
ATOM 1466 C C . LEU A 1 186 ?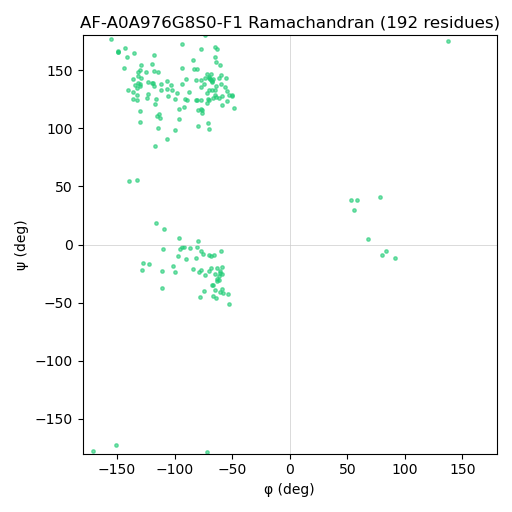 -4.162 21.704 -6.548 1.00 84.75 186 LEU A C 1
ATOM 1468 O O . LEU A 1 186 ? -5.058 21.115 -5.948 1.00 84.75 186 LEU A O 1
ATOM 1472 N N . ASP A 1 187 ? -4.334 22.213 -7.764 1.00 85.56 187 ASP A N 1
ATOM 1473 C CA . ASP A 1 187 ? -5.554 22.071 -8.559 1.00 85.56 187 ASP A CA 1
ATOM 1474 C C . ASP A 1 187 ? -5.800 20.617 -8.984 1.00 85.56 187 ASP A C 1
ATOM 1476 O O . ASP A 1 187 ? -6.940 20.156 -8.951 1.00 85.56 187 ASP A O 1
ATOM 1480 N N . GLN A 1 188 ? -4.741 19.853 -9.268 1.00 83.88 188 GLN A N 1
ATOM 1481 C CA . GLN A 1 188 ? -4.839 18.423 -9.574 1.00 83.88 188 GLN A CA 1
ATOM 1482 C C . GLN A 1 188 ? -5.421 17.611 -8.409 1.00 83.88 188 GLN A C 1
ATOM 1484 O O . GLN A 1 188 ? -6.113 16.622 -8.643 1.00 83.88 188 GLN A O 1
ATOM 1489 N N . LEU A 1 189 ? -5.200 18.042 -7.159 1.00 86.56 189 LEU A N 1
ATOM 1490 C CA . LEU A 1 189 ? -5.783 17.392 -5.979 1.00 86.56 189 LEU A CA 1
ATOM 1491 C C . LEU A 1 189 ? -7.311 17.562 -5.928 1.00 86.56 189 LEU A C 1
ATOM 1493 O O . LEU A 1 189 ? -8.020 16.653 -5.504 1.00 86.56 189 LEU A O 1
ATOM 1497 N N . ALA A 1 190 ? -7.828 18.707 -6.379 1.00 80.75 190 ALA A N 1
ATOM 1498 C CA . ALA A 1 190 ? -9.259 19.009 -6.345 1.00 80.75 190 ALA A CA 1
ATOM 1499 C C . ALA A 1 190 ? -10.050 18.325 -7.474 1.00 80.75 190 ALA A C 1
ATOM 1501 O O . ALA A 1 190 ? -11.250 18.107 -7.339 1.00 80.75 190 ALA A O 1
ATOM 1502 N N . LEU A 1 191 ? -9.397 17.971 -8.586 1.00 76.69 191 LEU A N 1
ATOM 1503 C CA . LEU A 1 191 ? -10.067 17.402 -9.763 1.00 76.69 191 LEU A CA 1
ATOM 1504 C C . LEU A 1 191 ? -10.590 15.974 -9.555 1.00 76.69 191 LEU A C 1
ATOM 1506 O O . LEU A 1 191 ? -11.494 15.555 -10.271 1.00 76.69 191 LEU A O 1
ATOM 1510 N N . VAL A 1 192 ? -10.035 15.219 -8.604 1.00 74.12 192 VAL A N 1
ATOM 1511 C CA . VAL A 1 192 ? -10.387 13.800 -8.402 1.00 74.12 192 VAL A CA 1
ATOM 1512 C C . VAL A 1 192 ? -11.459 13.559 -7.335 1.00 74.12 192 VAL A C 1
ATOM 1514 O O . VAL A 1 192 ? -11.861 12.413 -7.126 1.00 74.12 192 VAL A O 1
ATOM 1517 N N . THR A 1 193 ? -11.910 14.615 -6.652 1.00 60.44 193 THR A N 1
ATOM 1518 C CA . THR A 1 193 ? -12.960 14.544 -5.622 1.00 60.44 193 THR A CA 1
ATOM 1519 C C . THR A 1 193 ? -14.357 14.898 -6.140 1.00 60.44 193 THR A C 1
ATOM 1521 O O . THR A 1 193 ? -15.326 14.655 -5.417 1.00 60.44 193 THR A O 1
ATOM 1524 N N . ALA A 1 194 ? -14.461 15.425 -7.368 1.00 48.81 194 ALA A N 1
ATOM 1525 C CA . ALA A 1 194 ? -15.713 15.684 -8.088 1.00 48.81 194 ALA A CA 1
ATOM 1526 C C . ALA A 1 194 ? -16.307 14.400 -8.693 1.00 48.81 194 ALA A C 1
ATOM 1528 O O . ALA A 1 194 ? -17.549 14.256 -8.638 1.00 48.81 194 ALA A O 1
#